Protein AF-A0A954SED6-F1 (afdb_monomer_lite)

pLDDT: mean 95.8, std 3.54, range [59.09, 98.81]

Sequence (209 aa):
EDLTDDEREWEEARMEVFAAMVDCVDQNIGRLVTYLKKKGVFENTLILLCSDNGACPFERTRGQEMSPWDPDSYWCYDVGWAHVGNTPFRWYKQNQHEGGISSPLIAHWPAGMKAEPGSISRQPGHLIDLLATCMDVSSGTFPEEYQGRKFTPVQGISLLPILNGETRKGHDWLYFQFANNRAIRKGDWKVVSASGGRWELYNMAEDRT

Secondary structure (DSSP, 8-state):
-PPPHHHHHHHHHHHHHHHHHHHHHHHHHHHHHHHHHHTT-STT--EEEE-SSSPP-----B-TTS-TTSTT-B----HHHHHHHHTTSS--TT-SSHHHH---EEEE-TTT--SPTT----S---TTHHHHHHHHHHT----SEETTEEPPPP----SHHHHTT------S-EEEEETTEEEEEETTEEEEESTT---EEEETTT---

Radius of gyration: 20.56 Å; chains: 1; bounding box: 46×41×56 Å

Structure (mmCIF, N/CA/C/O backbone):
data_AF-A0A954SED6-F1
#
_entry.id   AF-A0A954SED6-F1
#
loop_
_atom_site.group_PDB
_atom_site.id
_atom_site.type_symbol
_atom_site.label_atom_id
_atom_site.label_alt_id
_atom_site.label_comp_id
_atom_site.label_asym_id
_atom_site.label_entity_id
_atom_site.label_seq_id
_atom_site.pdbx_PDB_ins_code
_atom_site.Cartn_x
_atom_site.Cartn_y
_atom_site.Cartn_z
_atom_site.occupancy
_atom_site.B_iso_or_equiv
_atom_site.auth_seq_id
_atom_site.auth_comp_id
_atom_site.auth_asym_id
_atom_site.auth_atom_id
_atom_site.pdbx_PDB_model_num
ATOM 1 N N . GLU A 1 1 ? 3.187 -7.281 -30.755 1.00 59.09 1 GLU A N 1
ATOM 2 C CA . GLU A 1 1 ? 4.428 -7.894 -31.259 1.00 59.09 1 GLU A CA 1
ATOM 3 C C . GLU A 1 1 ? 4.946 -8.805 -30.169 1.00 59.09 1 GLU A C 1
ATOM 5 O O . GLU A 1 1 ? 4.707 -8.500 -29.004 1.00 59.09 1 GLU A O 1
ATOM 10 N N . ASP A 1 2 ? 5.549 -9.923 -30.551 1.00 86.69 2 ASP A N 1
ATOM 11 C CA . ASP A 1 2 ? 6.130 -10.877 -29.608 1.00 86.69 2 ASP A CA 1
ATOM 12 C C . ASP A 1 2 ? 7.578 -10.474 -29.304 1.00 86.69 2 ASP A C 1
ATOM 14 O O . ASP A 1 2 ? 8.270 -9.967 -30.188 1.00 86.69 2 ASP A O 1
ATOM 18 N N . LEU A 1 3 ? 8.018 -10.690 -28.062 1.00 91.69 3 LEU A N 1
ATOM 19 C CA . LEU A 1 3 ? 9.399 -10.446 -27.640 1.00 91.69 3 LEU A CA 1
ATOM 20 C C . LEU A 1 3 ? 10.362 -11.410 -28.346 1.00 91.69 3 LEU A C 1
ATOM 22 O O . LEU A 1 3 ? 10.049 -12.593 -28.533 1.00 91.69 3 LEU A O 1
ATOM 26 N N . THR A 1 4 ? 11.546 -10.908 -28.687 1.00 96.56 4 THR A N 1
ATOM 27 C CA . THR A 1 4 ? 12.686 -11.727 -29.118 1.00 96.56 4 THR A CA 1
ATOM 28 C C . THR A 1 4 ? 13.186 -12.619 -27.981 1.00 96.56 4 THR A C 1
ATOM 30 O O . THR A 1 4 ? 12.862 -12.404 -26.815 1.00 96.56 4 THR A O 1
ATOM 33 N N . ASP A 1 5 ? 13.981 -13.637 -28.309 1.00 96.06 5 ASP A N 1
ATOM 34 C CA . ASP A 1 5 ? 14.520 -14.568 -27.313 1.00 96.06 5 ASP A CA 1
ATOM 35 C C . ASP A 1 5 ? 15.367 -13.841 -26.249 1.00 96.06 5 ASP A C 1
ATOM 37 O O . ASP A 1 5 ? 15.152 -14.064 -25.059 1.00 96.06 5 ASP A O 1
ATOM 41 N N . ASP A 1 6 ? 16.228 -12.907 -26.670 1.00 93.50 6 ASP A N 1
ATOM 42 C CA . ASP A 1 6 ? 17.066 -12.095 -25.775 1.00 93.50 6 ASP A CA 1
ATOM 43 C C . ASP A 1 6 ? 16.221 -11.181 -24.867 1.00 93.50 6 ASP A C 1
ATOM 45 O O . ASP A 1 6 ? 16.503 -11.035 -23.678 1.00 93.50 6 ASP A O 1
ATOM 49 N N . GLU A 1 7 ? 15.149 -10.580 -25.399 1.00 92.88 7 GLU A N 1
ATOM 50 C CA . GLU A 1 7 ? 14.220 -9.766 -24.601 1.00 92.88 7 GLU A CA 1
ATOM 51 C C . GLU A 1 7 ? 13.451 -10.612 -23.579 1.00 92.88 7 GLU A C 1
ATOM 53 O O . GLU A 1 7 ? 13.180 -10.142 -22.475 1.00 92.88 7 GLU A O 1
ATOM 58 N N . ARG A 1 8 ? 13.105 -11.862 -23.913 1.00 94.38 8 ARG A N 1
ATOM 59 C CA . ARG A 1 8 ? 12.468 -12.773 -22.952 1.00 94.38 8 ARG A CA 1
ATOM 60 C C . ARG A 1 8 ? 13.418 -13.135 -21.820 1.00 94.38 8 ARG A C 1
ATOM 62 O O . ARG A 1 8 ? 13.022 -13.001 -20.669 1.00 94.38 8 ARG A O 1
ATOM 69 N N . GLU A 1 9 ? 14.653 -13.525 -22.130 1.00 93.69 9 GLU A N 1
ATOM 70 C CA . GLU A 1 9 ? 15.663 -13.843 -21.111 1.00 93.69 9 GLU A CA 1
ATOM 71 C C . GLU A 1 9 ? 15.926 -12.638 -20.191 1.00 93.69 9 GLU A C 1
ATOM 73 O O . GLU A 1 9 ? 16.004 -12.774 -18.969 1.00 93.69 9 GLU A O 1
ATOM 78 N N . TRP A 1 10 ? 15.972 -11.435 -20.768 1.00 92.44 10 TRP A N 1
ATOM 79 C CA . TRP A 1 10 ? 16.104 -10.183 -20.029 1.00 92.44 10 TRP A CA 1
ATOM 80 C C . TRP A 1 10 ? 14.949 -9.943 -19.041 1.00 92.44 10 TRP A C 1
ATOM 82 O O . TRP A 1 10 ? 15.183 -9.672 -17.857 1.00 92.44 10 TRP A O 1
ATOM 92 N N . GLU A 1 11 ? 13.699 -10.038 -19.504 1.00 93.88 11 GLU A N 1
ATOM 93 C CA . GLU A 1 11 ? 12.524 -9.814 -18.654 1.00 93.88 11 GLU A CA 1
ATOM 94 C C . GLU A 1 11 ? 12.318 -10.932 -17.620 1.00 93.88 11 GLU A C 1
ATOM 96 O O . GLU A 1 11 ? 11.865 -10.656 -16.505 1.00 93.88 11 GLU A O 1
ATOM 101 N N . GLU A 1 12 ? 12.690 -12.173 -17.947 1.00 95.00 12 GLU A N 1
ATOM 102 C CA . GLU A 1 12 ? 12.707 -13.304 -17.014 1.00 95.00 12 GLU A CA 1
ATOM 103 C C . GLU A 1 12 ? 13.688 -13.041 -15.868 1.00 95.00 12 GLU A C 1
ATOM 105 O O . GLU A 1 12 ? 13.270 -12.991 -14.709 1.00 95.00 12 GLU A O 1
ATOM 110 N N . ALA A 1 13 ? 14.959 -12.757 -16.173 1.00 94.38 13 ALA A N 1
ATOM 111 C CA . ALA A 1 13 ? 15.982 -12.498 -15.159 1.00 94.38 13 ALA A CA 1
ATOM 112 C C . ALA A 1 13 ? 15.621 -11.301 -14.259 1.00 94.38 13 ALA A C 1
ATOM 114 O O . ALA A 1 13 ? 15.833 -11.327 -13.041 1.00 94.38 13 ALA A O 1
ATOM 115 N N . ARG A 1 14 ? 15.023 -10.253 -14.840 1.00 93.81 14 ARG A N 1
ATOM 116 C CA . ARG A 1 14 ? 14.503 -9.106 -14.087 1.00 93.81 14 ARG A CA 1
ATOM 117 C C . ARG A 1 14 ? 13.438 -9.529 -13.077 1.00 93.81 14 ARG A C 1
ATOM 119 O O . ARG A 1 14 ? 13.509 -9.129 -11.910 1.00 93.81 14 ARG A O 1
ATOM 126 N N . MET A 1 15 ? 12.436 -10.289 -13.514 1.00 95.88 15 MET A N 1
ATOM 127 C CA . MET A 1 15 ? 11.319 -10.675 -12.655 1.00 95.88 15 MET A CA 1
ATOM 128 C C . MET A 1 15 ? 11.725 -11.727 -11.616 1.00 95.88 15 MET A C 1
ATOM 130 O O . MET A 1 15 ? 11.229 -11.688 -10.490 1.00 95.88 15 MET A O 1
ATOM 134 N N . GLU A 1 16 ? 12.667 -12.613 -11.942 1.00 96.44 16 GLU A N 1
ATOM 135 C CA . GLU A 1 16 ? 13.257 -13.567 -10.998 1.00 96.44 16 GLU A CA 1
ATOM 136 C C . GLU A 1 16 ? 13.930 -12.858 -9.822 1.00 96.44 16 GLU A C 1
ATOM 138 O O . GLU A 1 16 ? 13.651 -13.175 -8.663 1.00 96.44 16 GLU A O 1
ATOM 143 N N . VAL A 1 17 ? 14.764 -11.849 -10.094 1.00 95.81 17 VAL A N 1
ATOM 144 C CA . VAL A 1 17 ? 15.415 -11.076 -9.027 1.00 95.81 17 VAL A CA 1
ATOM 145 C C . VAL A 1 17 ? 14.392 -10.273 -8.228 1.00 95.81 17 VAL A C 1
ATOM 147 O O . VAL A 1 17 ? 14.463 -10.261 -6.999 1.00 95.81 17 VAL A O 1
ATOM 150 N N . PHE A 1 18 ? 13.394 -9.663 -8.875 1.00 96.06 18 PHE A N 1
ATOM 151 C CA . PHE A 1 18 ? 12.309 -8.989 -8.155 1.00 96.06 18 PHE A CA 1
ATOM 152 C C . PHE A 1 18 ? 11.556 -9.955 -7.222 1.00 96.06 18 PHE A C 1
ATOM 154 O O . PHE A 1 18 ? 11.327 -9.635 -6.053 1.00 96.06 18 PHE A O 1
ATOM 161 N N . ALA A 1 19 ? 11.219 -11.156 -7.696 1.00 97.06 19 ALA A N 1
ATOM 162 C CA . ALA A 1 19 ? 10.583 -12.187 -6.881 1.00 97.06 19 ALA A CA 1
ATOM 163 C C . ALA A 1 19 ? 11.481 -12.618 -5.709 1.00 97.06 19 ALA A C 1
ATOM 165 O O . ALA A 1 19 ? 10.996 -12.729 -4.584 1.00 97.06 19 ALA A O 1
ATOM 166 N N . ALA A 1 20 ? 12.791 -12.767 -5.932 1.00 97.69 20 ALA A N 1
ATOM 167 C CA . ALA A 1 20 ? 13.756 -13.061 -4.875 1.00 97.69 20 ALA A CA 1
ATOM 168 C C . ALA A 1 20 ? 13.842 -11.937 -3.824 1.00 97.69 20 ALA A C 1
ATOM 170 O O . ALA A 1 20 ? 13.974 -12.217 -2.631 1.00 97.69 20 ALA A O 1
ATOM 171 N N . MET A 1 21 ? 13.716 -10.664 -4.222 1.00 97.12 21 MET A N 1
ATOM 172 C CA . MET A 1 21 ? 13.641 -9.539 -3.280 1.00 97.12 21 MET A CA 1
ATOM 173 C C . MET A 1 21 ? 12.384 -9.616 -2.405 1.00 97.12 21 MET A C 1
ATOM 175 O O . MET A 1 21 ? 12.467 -9.394 -1.195 1.00 97.12 21 MET A O 1
ATOM 179 N N . VAL A 1 22 ? 11.229 -9.946 -2.992 1.00 97.00 22 VAL A N 1
ATOM 180 C CA . VAL A 1 22 ? 9.970 -10.129 -2.250 1.00 97.00 22 VAL A CA 1
ATOM 181 C C . VAL A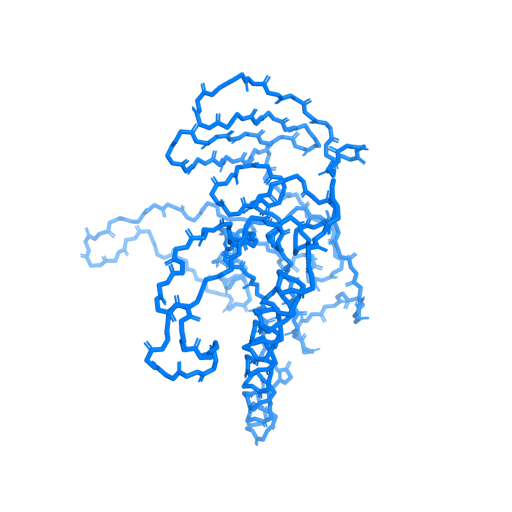 1 22 ? 10.068 -11.321 -1.295 1.00 97.00 22 VAL A C 1
ATOM 183 O O . VAL A 1 22 ? 9.694 -11.194 -0.130 1.00 97.00 22 VAL A O 1
ATOM 186 N N . ASP A 1 23 ? 10.637 -12.439 -1.745 1.00 98.56 23 ASP A N 1
ATOM 187 C CA . ASP A 1 23 ? 10.891 -13.618 -0.910 1.00 98.56 23 ASP A CA 1
ATOM 188 C C . ASP A 1 23 ? 11.824 -13.285 0.268 1.00 98.56 23 ASP A C 1
ATOM 190 O O . ASP A 1 23 ? 11.534 -13.616 1.417 1.00 98.56 23 ASP A O 1
ATOM 194 N N . CYS A 1 24 ? 12.883 -12.503 0.036 1.00 98.38 24 CYS A N 1
ATOM 195 C CA . CYS A 1 24 ? 13.748 -12.013 1.110 1.00 98.38 24 CYS A CA 1
ATOM 196 C C . CYS A 1 24 ? 12.976 -11.178 2.145 1.00 98.38 24 CYS A C 1
ATOM 198 O O . CYS A 1 24 ? 13.232 -11.300 3.348 1.00 98.38 24 CYS A O 1
ATOM 200 N N . VAL A 1 25 ? 12.042 -10.322 1.719 1.00 98.06 25 VAL A N 1
ATOM 201 C CA . VAL A 1 25 ? 11.183 -9.560 2.642 1.00 98.06 25 VAL A CA 1
ATOM 202 C C . VAL A 1 25 ? 10.308 -10.508 3.466 1.00 98.06 25 VAL A C 1
ATOM 204 O O . VAL A 1 25 ? 10.290 -10.386 4.695 1.00 98.06 25 VAL A O 1
ATOM 207 N N . ASP A 1 26 ? 9.648 -11.475 2.828 1.00 98.44 26 ASP A N 1
ATOM 208 C CA . ASP A 1 26 ? 8.782 -12.453 3.499 1.00 98.44 26 ASP A CA 1
ATOM 209 C C . ASP A 1 26 ? 9.545 -13.285 4.542 1.00 98.44 26 ASP A C 1
ATOM 211 O O . ASP A 1 26 ? 9.161 -13.332 5.715 1.00 98.44 26 ASP A O 1
ATOM 215 N N . GLN A 1 27 ? 10.711 -13.826 4.177 1.00 98.81 27 GLN A N 1
ATOM 216 C CA . GLN A 1 27 ? 11.564 -14.568 5.106 1.00 98.81 27 GLN A CA 1
ATOM 217 C C . GLN A 1 27 ? 11.945 -13.727 6.336 1.00 98.81 27 GLN A C 1
ATOM 219 O O . GLN A 1 27 ? 11.971 -14.224 7.469 1.00 98.81 27 GLN A O 1
ATOM 224 N N . ASN A 1 28 ? 12.221 -12.432 6.151 1.00 98.62 28 ASN A N 1
ATOM 225 C CA . ASN A 1 28 ? 12.545 -11.532 7.258 1.00 98.62 28 ASN A CA 1
ATOM 226 C C . ASN A 1 28 ? 11.331 -11.216 8.145 1.00 98.62 28 ASN A C 1
ATOM 228 O O . ASN A 1 28 ? 11.480 -11.143 9.370 1.00 98.62 28 ASN A O 1
ATOM 232 N N . ILE A 1 29 ? 10.129 -11.121 7.575 1.00 98.38 29 ILE A N 1
ATOM 233 C CA . ILE A 1 29 ? 8.879 -11.066 8.347 1.00 98.38 29 ILE A CA 1
ATOM 234 C C . ILE A 1 29 ? 8.706 -12.362 9.156 1.00 98.38 29 ILE A C 1
ATOM 236 O O . ILE A 1 29 ? 8.425 -12.304 10.356 1.00 98.38 29 ILE A O 1
ATOM 240 N N . GLY A 1 30 ? 8.974 -13.528 8.561 1.00 98.62 30 GLY A N 1
ATOM 241 C CA . GLY A 1 30 ? 8.954 -14.824 9.247 1.00 98.62 30 GLY A CA 1
ATOM 242 C C . GLY A 1 30 ? 9.915 -14.893 10.443 1.00 98.62 30 GLY A C 1
ATOM 243 O O . GLY A 1 30 ? 9.559 -15.402 11.516 1.00 98.62 30 GLY A O 1
ATOM 244 N N . ARG A 1 31 ? 11.114 -14.307 10.318 1.00 98.81 31 ARG A N 1
ATOM 245 C CA . ARG A 1 31 ? 12.078 -14.168 11.428 1.00 98.81 31 ARG A CA 1
ATOM 246 C C . ARG A 1 31 ? 11.530 -13.286 12.553 1.00 98.81 31 ARG A C 1
ATOM 248 O O . ARG A 1 31 ? 11.648 -13.666 13.722 1.00 98.81 31 ARG A O 1
ATOM 255 N N . LEU A 1 32 ? 10.907 -12.150 12.225 1.00 98.56 32 LEU A N 1
ATOM 256 C CA . LEU A 1 32 ? 10.269 -11.264 13.208 1.00 98.56 32 LEU A CA 1
ATOM 257 C C . LEU A 1 32 ? 9.131 -11.982 13.947 1.00 98.56 32 LEU A C 1
ATOM 259 O O . LEU A 1 32 ? 9.098 -11.979 15.177 1.00 98.56 32 LEU A O 1
ATOM 263 N N . VAL A 1 33 ? 8.245 -12.663 13.219 1.00 98.69 33 VAL A N 1
ATOM 264 C CA . VAL A 1 33 ? 7.145 -13.454 13.795 1.00 98.69 33 VAL A CA 1
ATOM 265 C C . VAL A 1 33 ? 7.675 -14.539 14.734 1.00 98.69 33 VAL A C 1
ATOM 267 O O . VAL A 1 33 ? 7.194 -14.679 15.860 1.00 98.69 33 VAL A O 1
ATOM 270 N N . THR A 1 34 ? 8.707 -15.274 14.313 1.00 98.81 34 THR A N 1
ATOM 271 C CA . THR A 1 34 ? 9.360 -16.301 15.141 1.00 98.81 34 THR A CA 1
ATOM 272 C C . THR A 1 34 ? 9.906 -15.706 16.438 1.00 98.81 34 THR A C 1
ATOM 274 O O . THR A 1 34 ? 9.727 -16.276 17.518 1.00 98.81 34 THR A O 1
ATOM 277 N N . TYR A 1 35 ? 10.535 -14.533 16.358 1.00 98.75 35 TYR A N 1
ATOM 278 C CA . TYR A 1 35 ? 11.036 -13.826 17.529 1.00 98.75 35 TYR A CA 1
ATOM 279 C C . TYR A 1 35 ? 9.909 -13.395 18.482 1.00 98.75 35 TYR A C 1
ATOM 281 O O . TYR A 1 35 ? 10.008 -13.647 19.685 1.00 98.75 35 TYR A O 1
ATOM 289 N N . LEU A 1 36 ? 8.817 -12.817 17.968 1.00 98.75 36 LEU A N 1
ATOM 290 C CA . LEU A 1 36 ? 7.653 -12.420 18.773 1.00 98.75 36 LEU A CA 1
ATOM 291 C C . LEU A 1 36 ? 7.023 -13.622 19.497 1.00 98.75 36 LEU A C 1
ATOM 293 O O . LEU A 1 36 ? 6.681 -13.517 20.678 1.00 98.75 36 LEU A O 1
ATOM 297 N N . LYS A 1 37 ? 6.931 -14.781 18.825 1.00 98.75 3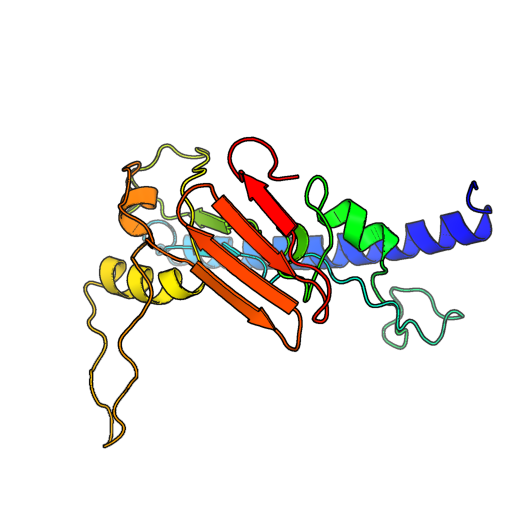7 LYS A N 1
ATOM 298 C CA . LYS A 1 37 ? 6.448 -16.040 19.422 1.00 98.75 37 LYS A CA 1
ATOM 299 C C . LYS A 1 37 ? 7.374 -16.517 20.535 1.00 98.75 37 LYS A C 1
ATOM 301 O O . LYS A 1 37 ? 6.912 -16.793 21.637 1.00 98.75 37 LYS A O 1
ATOM 306 N N . LYS A 1 38 ? 8.690 -16.524 20.295 1.00 98.75 38 LYS A N 1
ATOM 307 C CA . LYS A 1 38 ? 9.699 -16.880 21.309 1.00 98.75 38 LYS A CA 1
ATOM 308 C C . LYS A 1 38 ? 9.644 -15.966 22.537 1.00 98.75 38 LYS A C 1
ATOM 310 O O . LYS A 1 38 ? 9.946 -16.409 23.641 1.00 98.75 38 LYS A O 1
ATOM 315 N N . LYS A 1 39 ? 9.286 -14.694 22.356 1.00 98.69 39 LYS A N 1
ATOM 316 C CA . LYS A 1 39 ? 9.108 -13.726 23.447 1.00 98.69 39 LYS A CA 1
ATOM 317 C C . LYS A 1 39 ? 7.750 -13.815 24.144 1.00 98.69 39 LYS A C 1
ATOM 319 O O . LYS A 1 39 ? 7.562 -13.115 25.131 1.00 98.69 39 LYS A O 1
ATOM 324 N N . GLY A 1 40 ? 6.831 -14.654 23.664 1.00 98.56 40 GLY A N 1
ATOM 325 C CA . GLY A 1 40 ? 5.495 -14.802 24.241 1.00 98.56 40 GLY A CA 1
ATOM 326 C C . GLY A 1 40 ? 4.589 -13.583 24.037 1.00 98.56 40 GLY A C 1
ATOM 327 O O . GLY A 1 40 ? 3.601 -13.449 24.746 1.00 98.56 40 GLY A O 1
ATOM 328 N N . VAL A 1 41 ? 4.917 -12.690 23.093 1.00 98.62 41 VAL A N 1
ATOM 329 C CA . VAL A 1 41 ? 4.149 -11.452 22.834 1.00 98.62 41 VAL A CA 1
ATOM 330 C C . VAL A 1 41 ? 3.368 -11.489 21.520 1.00 98.62 41 VAL A C 1
ATOM 332 O O . VAL A 1 41 ? 2.587 -10.581 21.251 1.00 98.62 41 VAL A O 1
ATOM 335 N N . PHE A 1 42 ? 3.552 -12.532 20.704 1.00 98.62 42 PHE A N 1
ATOM 336 C CA . PHE A 1 42 ? 2.936 -12.649 19.377 1.00 98.62 42 PHE A CA 1
ATOM 337 C C . PHE A 1 42 ? 1.408 -12.546 19.398 1.00 98.62 42 PHE A C 1
ATOM 339 O O . PHE A 1 42 ? 0.849 -11.776 18.624 1.00 98.62 42 PHE A O 1
ATOM 346 N N . GLU A 1 43 ? 0.745 -13.262 20.311 1.00 98.25 43 GLU A N 1
ATOM 347 C CA . GLU A 1 43 ? -0.723 -13.282 20.393 1.00 98.25 43 GLU A CA 1
ATOM 348 C C . GLU A 1 43 ? -1.308 -11.877 20.609 1.00 98.25 43 GLU A C 1
ATOM 350 O O . GLU A 1 43 ? -2.321 -11.523 20.012 1.00 98.25 43 GLU A O 1
ATOM 355 N N . ASN A 1 44 ? -0.630 -11.039 21.402 1.00 97.88 44 ASN A N 1
ATOM 356 C CA . ASN A 1 44 ? -1.050 -9.669 21.696 1.00 97.88 44 ASN A CA 1
ATOM 357 C C . ASN A 1 44 ? -0.266 -8.606 20.902 1.00 97.88 44 ASN A C 1
ATOM 359 O O . ASN A 1 44 ? -0.075 -7.487 21.374 1.00 97.88 44 ASN A O 1
ATOM 363 N N . THR A 1 45 ? 0.218 -8.950 19.709 1.00 98.25 45 THR A N 1
ATOM 364 C CA . THR A 1 45 ? 0.841 -7.993 18.787 1.00 98.25 45 THR A CA 1
ATOM 365 C C . THR A 1 45 ? -0.060 -7.797 17.574 1.00 98.25 45 THR A C 1
ATOM 367 O O . THR A 1 45 ? -0.335 -8.754 16.852 1.00 98.25 45 THR A O 1
ATOM 370 N N . LEU A 1 46 ? -0.480 -6.554 17.322 1.00 98.19 46 LEU A N 1
ATOM 371 C CA . LEU A 1 46 ? -1.110 -6.184 16.057 1.00 98.19 46 LEU A CA 1
ATOM 372 C C . LEU A 1 46 ? -0.033 -5.999 14.983 1.00 98.19 46 LEU A C 1
ATOM 374 O O . LEU A 1 46 ? 0.813 -5.111 15.085 1.00 98.19 46 LEU A O 1
ATOM 378 N N . ILE A 1 47 ? -0.084 -6.831 13.947 1.00 98.25 47 ILE A N 1
ATOM 379 C CA . ILE A 1 47 ? 0.774 -6.748 12.765 1.00 98.25 47 ILE A CA 1
ATOM 380 C C . ILE A 1 47 ? -0.065 -6.202 11.610 1.00 98.25 47 ILE A C 1
ATOM 382 O O . ILE A 1 47 ? -1.110 -6.764 11.288 1.00 98.25 47 ILE A O 1
ATOM 386 N N . LEU A 1 48 ? 0.410 -5.122 10.987 1.00 97.88 48 LEU A N 1
ATOM 387 C CA . LEU A 1 48 ? -0.158 -4.531 9.777 1.00 97.88 48 LEU A CA 1
ATOM 388 C C . LEU A 1 48 ? 0.924 -4.533 8.692 1.00 97.88 48 LEU A C 1
ATOM 390 O O . LEU A 1 48 ? 1.958 -3.887 8.859 1.00 97.88 48 LEU A O 1
ATOM 394 N N . LEU A 1 49 ? 0.698 -5.256 7.597 1.00 97.56 49 LEU A N 1
ATOM 395 C CA . LEU A 1 49 ? 1.598 -5.313 6.444 1.00 97.56 49 LEU A CA 1
ATOM 396 C C . LEU A 1 49 ? 0.915 -4.660 5.246 1.00 97.56 49 LEU A C 1
ATOM 398 O O . LEU A 1 49 ? -0.182 -5.069 4.878 1.00 97.56 49 LEU A O 1
ATOM 402 N N . CYS A 1 50 ? 1.550 -3.656 4.644 1.00 96.50 50 CYS A N 1
ATOM 403 C CA . CYS A 1 50 ? 1.002 -2.904 3.519 1.00 96.50 50 CYS A CA 1
ATOM 404 C C . CYS A 1 50 ? 2.129 -2.410 2.605 1.00 96.50 50 CYS A C 1
ATOM 406 O O . CYS A 1 50 ? 3.183 -2.013 3.101 1.00 96.50 50 CYS A O 1
ATOM 408 N N . SER A 1 51 ? 1.890 -2.387 1.291 1.00 95.81 51 SER A N 1
ATOM 409 C CA . SER A 1 51 ? 2.748 -1.650 0.347 1.00 95.81 51 SER A CA 1
ATOM 410 C C . SER A 1 51 ? 2.481 -0.143 0.444 1.00 95.81 51 SER A C 1
ATOM 412 O O . SER A 1 51 ? 1.347 0.270 0.699 1.00 95.81 51 SER A O 1
ATOM 414 N N . ASP A 1 52 ? 3.489 0.695 0.212 1.00 95.62 52 ASP A N 1
ATOM 415 C CA . ASP A 1 52 ? 3.368 2.158 0.293 1.00 95.62 52 ASP A CA 1
ATOM 416 C C . ASP A 1 52 ? 2.577 2.767 -0.881 1.00 95.62 52 ASP A C 1
ATOM 418 O O . ASP A 1 52 ? 1.912 3.792 -0.728 1.00 95.62 52 ASP A O 1
ATOM 422 N N . ASN A 1 53 ? 2.626 2.117 -2.044 1.00 97.00 53 ASN A N 1
ATOM 423 C CA . ASN A 1 53 ? 1.921 2.466 -3.275 1.00 97.00 53 ASN A CA 1
ATOM 424 C C . ASN A 1 53 ? 1.833 1.244 -4.212 1.00 97.00 53 ASN A C 1
ATOM 426 O O . ASN A 1 53 ? 2.359 0.171 -3.908 1.00 97.00 53 ASN A O 1
ATOM 430 N N . GLY A 1 54 ? 1.215 1.429 -5.381 1.00 97.06 54 GLY A N 1
ATOM 431 C CA . GLY A 1 54 ? 1.230 0.441 -6.464 1.00 97.06 54 GLY A CA 1
ATOM 432 C C . GLY A 1 54 ? 2.616 0.154 -7.048 1.00 97.06 54 GLY A C 1
ATOM 433 O O . GLY A 1 54 ? 3.589 0.839 -6.721 1.00 97.06 54 GLY A O 1
ATOM 434 N N . ALA A 1 55 ? 2.711 -0.836 -7.939 1.00 97.00 55 ALA A N 1
ATOM 435 C CA . ALA A 1 55 ? 3.990 -1.275 -8.513 1.00 97.00 55 ALA A CA 1
ATOM 436 C C . ALA A 1 55 ? 4.725 -0.152 -9.283 1.00 97.00 55 ALA A C 1
ATOM 438 O O . ALA A 1 55 ? 4.103 0.794 -9.764 1.00 97.00 55 ALA A O 1
ATOM 439 N N . CYS A 1 56 ? 6.056 -0.209 -9.366 1.00 96.19 56 CYS A N 1
ATOM 440 C CA . CYS A 1 56 ? 6.885 0.895 -9.866 1.00 96.19 56 CYS A CA 1
ATOM 441 C C . CYS A 1 56 ? 7.142 0.810 -11.386 1.00 96.19 56 CYS A C 1
ATOM 443 O O . CYS A 1 56 ? 7.776 -0.138 -11.810 1.00 96.19 56 CYS A O 1
ATOM 445 N N . PRO A 1 57 ? 6.777 1.809 -12.208 1.00 95.75 57 PRO A N 1
ATOM 446 C CA . PRO A 1 57 ? 6.908 1.730 -13.672 1.00 95.75 57 PRO A CA 1
ATOM 447 C C . PRO A 1 57 ? 8.253 2.238 -14.222 1.00 95.75 57 PRO A C 1
ATOM 449 O O . PRO A 1 57 ? 8.392 2.448 -15.426 1.00 95.75 57 PRO A O 1
ATOM 452 N N . PHE A 1 58 ? 9.188 2.629 -13.352 1.00 94.12 58 PHE A N 1
ATOM 453 C CA . PHE A 1 58 ? 10.324 3.456 -13.756 1.00 94.12 58 PHE A CA 1
ATOM 454 C C . PHE A 1 58 ? 11.501 2.628 -14.248 1.00 94.12 58 PHE A C 1
ATOM 456 O O . PHE A 1 58 ? 12.401 2.310 -13.476 1.00 94.12 58 PHE A O 1
ATOM 463 N N . GLU A 1 59 ? 11.547 2.436 -15.561 1.00 91.56 59 GLU A N 1
ATOM 464 C CA . GLU A 1 59 ? 12.716 1.901 -16.243 1.00 91.56 59 GLU A CA 1
ATOM 465 C C . GLU A 1 59 ? 13.874 2.913 -16.205 1.00 91.56 59 GLU A C 1
ATOM 467 O O . GLU A 1 59 ? 13.880 3.929 -16.906 1.00 91.56 59 GLU A O 1
ATOM 472 N N . ARG A 1 60 ? 14.840 2.674 -15.316 1.00 93.38 60 ARG A N 1
ATOM 473 C CA . ARG A 1 60 ? 16.062 3.479 -15.166 1.00 93.38 60 ARG A CA 1
ATOM 474 C C . ARG A 1 60 ? 17.311 2.603 -15.140 1.00 93.38 60 ARG A C 1
ATOM 476 O O . ARG A 1 60 ? 18.325 3.037 -14.588 1.00 93.38 60 ARG A O 1
ATOM 483 N N . THR A 1 61 ? 17.223 1.402 -15.710 1.00 92.94 61 THR A N 1
ATOM 484 C CA . THR A 1 61 ? 18.299 0.414 -15.710 1.00 92.94 61 THR A CA 1
ATOM 485 C C . THR A 1 61 ? 19.570 0.989 -16.334 1.00 92.94 61 THR A C 1
ATOM 487 O O . THR A 1 61 ? 19.525 1.697 -17.343 1.00 92.94 61 THR A O 1
ATOM 490 N N . ARG A 1 62 ? 20.718 0.702 -15.718 1.00 91.50 62 ARG A N 1
ATOM 491 C CA . ARG A 1 62 ? 22.067 1.034 -16.199 1.00 91.50 62 ARG A CA 1
ATOM 492 C C . ARG A 1 62 ? 22.980 -0.168 -15.979 1.00 91.50 62 ARG A C 1
ATOM 494 O O . ARG A 1 62 ? 22.752 -0.932 -15.047 1.00 91.50 62 ARG A O 1
ATOM 501 N N . GLY A 1 63 ? 24.023 -0.289 -16.798 1.00 82.44 63 GLY A N 1
ATOM 502 C CA . GLY A 1 63 ? 24.968 -1.404 -16.694 1.00 82.44 63 GLY A CA 1
ATOM 503 C C . GLY A 1 63 ? 24.323 -2.740 -17.074 1.00 82.44 63 GLY A C 1
ATOM 504 O O . GLY A 1 63 ? 24.344 -3.681 -16.287 1.00 82.44 63 GLY A O 1
ATOM 505 N N . GLN A 1 64 ? 23.682 -2.799 -18.249 1.00 83.69 64 GLN A N 1
ATOM 506 C CA . GLN A 1 64 ? 22.948 -3.983 -18.732 1.00 83.69 64 GLN A CA 1
ATOM 507 C C . GLN A 1 64 ? 23.863 -5.192 -18.988 1.00 83.69 64 GLN A C 1
ATOM 509 O O . GLN A 1 64 ? 23.395 -6.317 -19.104 1.00 83.69 64 GLN A O 1
ATOM 514 N N . GLU A 1 65 ? 25.171 -4.961 -19.063 1.00 89.50 65 GLU A N 1
ATOM 515 C CA . GLU A 1 65 ? 26.204 -5.986 -19.159 1.00 89.50 65 GLU A CA 1
ATOM 516 C C . GLU A 1 65 ? 26.403 -6.790 -17.864 1.00 89.50 65 GLU A C 1
ATOM 518 O O . GLU A 1 65 ? 27.010 -7.860 -17.902 1.00 89.50 65 GLU A O 1
ATOM 523 N N . MET A 1 66 ? 25.921 -6.285 -16.724 1.00 92.88 66 MET A N 1
ATOM 524 C CA . MET A 1 66 ? 25.968 -6.984 -15.440 1.00 92.88 66 MET A CA 1
ATOM 525 C C . MET A 1 66 ? 24.675 -7.758 -15.209 1.00 92.88 66 MET A C 1
ATOM 527 O O . MET A 1 66 ? 23.590 -7.285 -15.545 1.00 92.88 66 MET A O 1
ATOM 531 N N . SER A 1 67 ? 24.779 -8.919 -14.566 1.00 92.50 67 SER A N 1
ATOM 532 C CA . SER A 1 67 ? 23.605 -9.677 -14.135 1.00 92.50 67 SER A CA 1
ATOM 533 C C . SER A 1 67 ? 22.786 -8.901 -13.087 1.00 92.50 67 SER A C 1
ATOM 535 O O . SER A 1 67 ? 23.378 -8.207 -12.260 1.00 92.50 67 SER A O 1
ATOM 537 N N . PRO A 1 68 ? 21.450 -9.059 -13.033 1.00 92.94 68 PRO A N 1
ATOM 538 C CA . PRO A 1 68 ? 20.586 -8.279 -12.134 1.00 92.94 68 PRO A CA 1
ATOM 539 C C . PRO A 1 68 ? 20.799 -8.544 -10.634 1.00 92.94 68 PRO A C 1
ATOM 541 O O . PRO A 1 68 ? 20.342 -7.768 -9.800 1.00 92.94 68 PRO A O 1
ATOM 544 N N . TRP A 1 69 ? 21.462 -9.646 -10.270 1.00 92.06 69 TRP A N 1
ATOM 545 C CA . TRP A 1 69 ? 21.840 -9.967 -8.886 1.00 92.06 69 TRP A CA 1
ATOM 546 C C . TRP A 1 69 ? 23.245 -9.484 -8.511 1.00 92.06 69 TRP A C 1
ATOM 548 O O . TRP A 1 69 ? 23.657 -9.650 -7.361 1.00 92.06 69 TRP A O 1
ATOM 558 N N . ASP A 1 70 ? 24.005 -8.940 -9.463 1.00 94.00 70 ASP A N 1
ATOM 559 C CA . ASP A 1 70 ? 25.316 -8.376 -9.171 1.00 94.00 70 ASP A CA 1
ATOM 560 C C . ASP A 1 70 ? 25.137 -7.124 -8.289 1.00 94.00 70 ASP A C 1
ATOM 562 O O . ASP A 1 70 ? 24.306 -6.267 -8.618 1.00 94.00 70 ASP A O 1
ATOM 566 N N . PRO A 1 71 ? 25.866 -7.003 -7.163 1.00 92.50 71 PRO A N 1
ATOM 567 C CA . PRO A 1 71 ? 25.730 -5.868 -6.251 1.00 92.50 71 PRO A CA 1
ATOM 568 C C . PRO A 1 71 ? 26.080 -4.512 -6.883 1.00 92.50 71 PRO A C 1
ATOM 570 O O . PRO A 1 71 ? 25.631 -3.489 -6.363 1.00 92.50 71 PRO A O 1
ATOM 573 N N . ASP A 1 72 ? 26.852 -4.496 -7.973 1.00 93.06 72 ASP A N 1
ATOM 574 C CA . ASP A 1 72 ? 27.212 -3.284 -8.713 1.00 93.06 72 ASP A CA 1
ATOM 575 C C . ASP A 1 72 ? 26.247 -2.995 -9.883 1.00 93.06 72 ASP A C 1
ATOM 577 O O . ASP A 1 72 ? 26.326 -1.930 -10.506 1.00 93.06 72 ASP A O 1
ATOM 581 N N . SER A 1 73 ? 25.300 -3.900 -10.164 1.00 94.31 73 SER A N 1
ATOM 582 C CA . SER A 1 73 ? 24.271 -3.687 -11.183 1.00 94.31 73 SER A CA 1
ATOM 583 C C . SER A 1 73 ? 23.239 -2.642 -10.748 1.00 94.31 73 SER A C 1
ATOM 585 O O . SER A 1 73 ? 22.995 -2.395 -9.564 1.00 94.31 73 SER A O 1
ATOM 587 N N . TYR A 1 74 ? 22.583 -2.019 -11.728 1.00 94.75 74 TYR A N 1
ATOM 588 C CA . TYR A 1 74 ? 21.466 -1.118 -11.469 1.00 94.75 74 TYR A CA 1
ATOM 589 C C . TYR A 1 74 ? 20.298 -1.449 -12.386 1.00 94.75 74 TYR A C 1
ATOM 591 O O . TYR A 1 74 ? 20.030 -0.726 -13.340 1.00 94.75 74 TYR A O 1
ATOM 599 N N . TRP A 1 75 ? 19.608 -2.552 -12.104 1.00 93.75 75 TRP A N 1
ATOM 600 C CA . TRP A 1 75 ? 18.404 -2.960 -12.827 1.00 93.75 75 TRP A CA 1
ATOM 601 C C . TRP A 1 75 ? 17.146 -2.439 -12.134 1.00 93.75 75 TRP A C 1
ATOM 603 O O . TRP A 1 75 ? 17.055 -2.395 -10.908 1.00 93.75 75 TRP A O 1
ATOM 613 N N . CYS A 1 76 ? 16.175 -1.998 -12.927 1.00 93.56 76 CYS A N 1
ATOM 614 C CA . CYS A 1 76 ? 14.915 -1.441 -12.452 1.00 93.56 76 CYS A CA 1
ATOM 615 C C . CYS A 1 76 ? 13.724 -2.286 -12.912 1.00 93.56 76 CYS A C 1
ATOM 617 O O . CYS A 1 76 ? 13.768 -2.931 -13.956 1.00 93.56 76 CYS A O 1
ATOM 619 N N . TYR A 1 77 ? 12.646 -2.231 -12.128 1.00 91.50 77 TYR A N 1
ATOM 620 C CA . TYR A 1 77 ? 11.326 -2.699 -12.546 1.00 91.50 77 TYR A CA 1
ATOM 621 C C . TYR A 1 77 ? 10.784 -1.778 -13.646 1.00 91.50 77 TYR A C 1
ATOM 623 O O . TYR A 1 77 ? 11.032 -0.568 -13.612 1.00 91.50 77 TYR A O 1
ATOM 631 N N . ASP A 1 78 ? 10.043 -2.325 -14.600 1.00 93.44 78 ASP A N 1
ATOM 632 C CA . ASP A 1 78 ? 9.607 -1.592 -15.782 1.00 93.44 78 ASP A CA 1
ATOM 633 C C . ASP A 1 78 ? 8.092 -1.377 -15.818 1.00 93.44 78 ASP A C 1
ATOM 635 O O . ASP A 1 78 ? 7.337 -1.730 -14.908 1.00 93.44 78 ASP A O 1
ATOM 639 N N . VAL A 1 79 ? 7.636 -0.745 -16.896 1.00 95.81 79 VAL A N 1
ATOM 640 C CA . VAL A 1 79 ? 6.222 -0.445 -17.093 1.00 95.81 79 VAL A CA 1
ATOM 641 C C . VAL A 1 79 ? 5.392 -1.703 -17.369 1.00 95.81 79 VAL A C 1
ATOM 643 O O . VAL A 1 79 ? 4.248 -1.773 -16.913 1.00 95.81 79 VAL A O 1
ATOM 646 N N . GLY A 1 80 ? 5.947 -2.698 -18.071 1.00 95.25 80 GLY A N 1
ATOM 647 C CA . GLY A 1 80 ? 5.261 -3.949 -18.387 1.00 95.25 80 GLY A CA 1
ATOM 648 C C . GLY A 1 80 ? 4.950 -4.736 -17.120 1.00 95.25 80 GLY A C 1
ATOM 649 O O . GLY A 1 80 ? 3.783 -5.000 -16.813 1.00 95.25 80 GLY A O 1
ATOM 650 N N . TRP A 1 81 ? 5.971 -5.008 -16.311 1.00 96.50 81 TRP A N 1
ATOM 651 C CA . TRP A 1 81 ? 5.798 -5.694 -15.038 1.00 96.50 81 TRP A CA 1
ATOM 652 C C . TRP A 1 81 ? 5.049 -4.853 -14.002 1.00 96.50 81 TRP A C 1
ATOM 654 O O . TRP A 1 81 ? 4.339 -5.409 -13.158 1.00 96.50 81 TRP A O 1
ATOM 664 N N . ALA A 1 82 ? 5.108 -3.518 -14.068 1.00 97.00 82 ALA A N 1
ATOM 665 C CA . ALA A 1 82 ? 4.241 -2.671 -13.250 1.00 97.00 82 ALA A CA 1
ATOM 666 C C . ALA A 1 82 ? 2.756 -2.868 -13.581 1.00 97.00 82 ALA A C 1
ATOM 668 O O . ALA A 1 82 ? 1.932 -2.896 -12.668 1.00 97.00 82 ALA A O 1
ATOM 669 N N . HIS A 1 83 ? 2.391 -3.042 -14.851 1.00 96.62 83 HIS A N 1
ATOM 670 C CA . HIS A 1 83 ? 1.018 -3.387 -15.221 1.00 96.62 83 HIS A CA 1
ATOM 671 C C . HIS A 1 83 ? 0.617 -4.776 -14.719 1.00 96.62 83 HIS A C 1
ATOM 673 O O . HIS A 1 83 ? -0.460 -4.925 -14.138 1.00 96.62 83 HIS A O 1
ATOM 679 N N . VAL A 1 84 ? 1.490 -5.776 -14.869 1.00 96.00 84 VAL A N 1
ATOM 680 C CA . VAL A 1 84 ? 1.239 -7.133 -14.354 1.00 96.00 84 VAL A CA 1
ATOM 681 C C . VAL A 1 84 ? 1.031 -7.103 -12.838 1.00 96.00 84 VAL A C 1
ATOM 683 O O . VAL A 1 84 ? 0.015 -7.589 -12.347 1.00 96.00 84 VAL A O 1
ATOM 686 N N . GLY A 1 85 ? 1.929 -6.449 -12.099 1.00 95.06 85 GLY A N 1
ATOM 687 C CA . GLY A 1 85 ? 1.885 -6.373 -10.636 1.00 95.06 85 GLY A CA 1
ATOM 688 C C . GLY A 1 85 ? 0.677 -5.619 -10.070 1.00 95.06 85 GLY A C 1
ATOM 689 O O . GLY A 1 85 ? 0.329 -5.822 -8.911 1.00 95.06 85 GLY A O 1
ATOM 690 N N . ASN A 1 86 ? 0.022 -4.774 -10.871 1.00 97.00 86 ASN A N 1
ATOM 691 C CA . ASN A 1 86 ? -1.197 -4.070 -10.467 1.00 97.00 86 ASN A CA 1
ATOM 692 C C . ASN A 1 86 ? -2.475 -4.679 -11.056 1.00 97.00 86 ASN A C 1
ATOM 694 O O . ASN A 1 86 ? -3.558 -4.205 -10.723 1.00 97.00 86 ASN A O 1
ATOM 698 N N . THR A 1 87 ? -2.386 -5.712 -11.900 1.00 95.88 87 THR A N 1
ATOM 699 C CA . THR A 1 87 ? -3.557 -6.333 -12.536 1.00 95.88 87 THR A CA 1
ATOM 700 C C . THR A 1 87 ? -4.558 -6.803 -11.468 1.00 95.88 87 THR A C 1
ATOM 702 O O . THR A 1 87 ? -4.164 -7.459 -10.503 1.00 95.88 87 THR A O 1
ATOM 705 N N . PRO A 1 88 ? -5.861 -6.496 -11.612 1.00 95.94 88 PRO A N 1
ATOM 706 C CA . PRO A 1 88 ? -6.523 -5.931 -12.795 1.00 95.94 88 PRO A CA 1
ATOM 707 C C . PRO A 1 88 ? -6.612 -4.397 -12.829 1.00 95.94 88 PRO A C 1
ATOM 709 O O . PRO A 1 88 ? -7.292 -3.860 -13.692 1.00 95.94 88 PRO A O 1
ATOM 712 N N . PHE A 1 89 ? -5.984 -3.682 -11.899 1.00 97.38 89 PHE A N 1
ATOM 713 C CA . PHE A 1 89 ? -6.165 -2.243 -11.758 1.00 97.38 89 PHE A CA 1
ATOM 714 C C . PHE A 1 89 ? -5.383 -1.417 -12.778 1.00 97.38 89 PHE A C 1
ATOM 716 O O . PHE A 1 89 ? -4.210 -1.659 -13.072 1.00 97.38 89 PHE A O 1
ATOM 723 N N . ARG A 1 90 ? -6.022 -0.342 -13.242 1.00 96.50 90 ARG A N 1
ATOM 724 C CA . ARG A 1 90 ? -5.413 0.633 -14.140 1.00 96.50 90 ARG A CA 1
ATOM 725 C C . ARG A 1 90 ? -4.225 1.372 -13.512 1.00 96.50 90 ARG A C 1
ATOM 727 O O . ARG A 1 90 ? -4.354 2.050 -12.487 1.00 96.50 90 ARG A O 1
ATOM 734 N N . TRP A 1 91 ? -3.111 1.333 -14.245 1.00 96.00 91 TRP A N 1
ATOM 735 C CA . TRP A 1 91 ? -1.840 2.024 -13.987 1.00 96.00 91 TRP A CA 1
ATOM 736 C C . TRP A 1 91 ? -1.129 1.571 -12.705 1.00 96.00 91 TRP A C 1
ATOM 738 O O . TRP A 1 91 ? -1.233 0.415 -12.319 1.00 96.00 91 TRP A O 1
ATOM 748 N N . TYR A 1 92 ? -0.296 2.436 -12.133 1.00 96.94 92 TYR A N 1
ATOM 749 C CA . TYR A 1 92 ? 0.799 2.058 -11.243 1.00 96.94 92 TYR A CA 1
ATOM 750 C C . TYR A 1 92 ? 1.232 3.250 -10.366 1.00 96.94 92 TYR A C 1
ATOM 752 O O . TYR A 1 92 ? 0.547 4.279 -10.313 1.00 96.94 92 TYR A O 1
ATOM 760 N N . LYS A 1 93 ? 2.369 3.135 -9.661 1.00 97.38 93 LYS A N 1
ATOM 761 C CA . LYS A 1 93 ? 2.945 4.165 -8.772 1.00 97.38 93 LYS A CA 1
ATOM 762 C C . LYS A 1 93 ? 2.863 5.588 -9.354 1.00 97.38 93 LYS A C 1
ATOM 764 O O . LYS A 1 93 ? 3.148 5.811 -10.524 1.00 97.38 93 LYS A O 1
ATOM 769 N N . GLN A 1 94 ? 2.564 6.564 -8.487 1.00 96.19 94 GLN A N 1
ATOM 770 C CA . GLN A 1 94 ? 2.326 8.003 -8.754 1.00 96.19 94 GLN A CA 1
ATOM 771 C C . GLN A 1 94 ? 0.976 8.371 -9.385 1.00 96.19 94 GLN A C 1
ATOM 773 O O . GLN A 1 94 ? 0.539 9.522 -9.249 1.00 96.19 94 GLN A O 1
ATOM 778 N N . ASN A 1 95 ? 0.282 7.440 -10.036 1.00 97.00 95 ASN A N 1
ATOM 779 C CA . ASN A 1 95 ? -1.061 7.706 -10.529 1.00 97.00 95 ASN A CA 1
ATOM 780 C C . ASN A 1 95 ? -2.099 7.620 -9.403 1.00 97.00 95 ASN A C 1
ATOM 782 O O . ASN A 1 95 ? -1.927 6.885 -8.441 1.00 97.00 95 ASN A O 1
ATOM 786 N N . GLN A 1 96 ? -3.214 8.344 -9.554 1.00 97.75 96 GLN A N 1
ATOM 787 C CA . GLN A 1 96 ? -4.346 8.265 -8.613 1.00 97.75 96 GLN A CA 1
ATOM 788 C C . GLN A 1 96 ? -5.447 7.296 -9.082 1.00 97.75 96 GLN A C 1
ATOM 790 O O . GLN A 1 96 ? -6.560 7.298 -8.558 1.00 97.75 96 GLN A O 1
ATOM 795 N N . HIS A 1 97 ? -5.150 6.479 -10.096 1.00 97.75 97 HIS A N 1
ATOM 796 C CA . HIS A 1 97 ? -5.979 5.337 -10.494 1.00 97.75 97 HIS A CA 1
ATOM 797 C C . HIS A 1 97 ? -5.758 4.181 -9.514 1.00 97.75 97 HIS A C 1
ATOM 799 O O . HIS A 1 97 ? -4.811 4.229 -8.730 1.00 97.75 97 HIS A O 1
ATOM 805 N N . GLU A 1 98 ? -6.632 3.172 -9.516 1.00 97.62 98 GLU A N 1
ATOM 806 C CA . GLU A 1 98 ? -6.576 2.103 -8.507 1.00 97.62 98 GLU A CA 1
ATOM 807 C C . GLU A 1 98 ? -5.222 1.382 -8.490 1.00 97.62 98 GLU A C 1
ATOM 809 O O . GLU A 1 98 ? -4.727 1.095 -7.406 1.00 97.62 98 GLU A O 1
ATOM 814 N N . GLY A 1 99 ? -4.548 1.220 -9.632 1.00 97.69 99 GLY A N 1
ATOM 815 C CA . GLY A 1 99 ? -3.234 0.580 -9.677 1.00 97.69 99 GLY A CA 1
ATOM 816 C C . GLY A 1 99 ? -2.118 1.403 -9.034 1.00 97.69 99 GLY A C 1
ATOM 817 O O . GLY A 1 99 ? -1.065 0.867 -8.737 1.00 97.69 99 GLY A O 1
ATOM 818 N N . GLY A 1 100 ? -2.323 2.694 -8.761 1.00 97.44 100 GLY A N 1
ATOM 819 C CA . GLY A 1 100 ? -1.357 3.515 -8.024 1.00 97.44 100 GLY A CA 1
ATOM 820 C C . GLY A 1 100 ? -1.626 3.631 -6.524 1.00 97.44 100 GLY A C 1
ATOM 821 O O . GLY A 1 100 ? -0.683 3.881 -5.769 1.00 97.44 100 GLY A O 1
ATOM 822 N N . ILE A 1 101 ? -2.881 3.447 -6.094 1.00 97.06 101 ILE A N 1
ATOM 823 C CA . ILE A 1 101 ? -3.338 3.775 -4.729 1.00 97.06 101 ILE A CA 1
ATOM 824 C C . ILE A 1 101 ? -4.002 2.616 -3.974 1.00 97.06 101 ILE A C 1
ATOM 826 O O . ILE A 1 101 ? -4.279 2.752 -2.785 1.00 97.06 101 ILE A O 1
ATOM 830 N N . SER A 1 102 ? -4.290 1.493 -4.634 1.00 96.25 102 SER A N 1
ATOM 831 C CA . SER A 1 102 ? -4.874 0.309 -4.000 1.00 96.25 102 SER A CA 1
ATOM 832 C C . SER A 1 102 ? -3.784 -0.691 -3.623 1.00 96.25 102 SER A C 1
ATOM 834 O O . SER A 1 102 ? -3.556 -1.667 -4.335 1.00 96.25 102 SER A O 1
ATOM 836 N N . SER A 1 103 ? -3.155 -0.481 -2.471 1.00 94.19 103 SER A N 1
ATOM 837 C CA . SER A 1 103 ? -2.225 -1.452 -1.889 1.00 94.19 103 SER A CA 1
ATOM 838 C C . SER A 1 103 ? -2.964 -2.511 -1.059 1.00 94.19 103 SER A C 1
ATOM 840 O O . SER A 1 103 ? -3.914 -2.168 -0.346 1.00 94.19 103 SER A O 1
ATOM 842 N N . PRO A 1 104 ? -2.536 -3.787 -1.086 1.00 92.88 104 PRO A N 1
ATOM 843 C CA . PRO A 1 104 ? -3.041 -4.780 -0.148 1.00 92.88 104 PRO A CA 1
ATOM 844 C C . PRO A 1 104 ? -2.603 -4.420 1.275 1.00 92.88 104 PRO A C 1
ATOM 846 O O . PRO A 1 104 ? -1.461 -4.013 1.490 1.00 92.88 104 PRO A O 1
ATOM 849 N N . LEU A 1 105 ? -3.502 -4.611 2.243 1.00 97.25 105 LEU A N 1
ATOM 850 C CA . LEU A 1 105 ? -3.195 -4.539 3.667 1.00 97.25 105 LEU A CA 1
ATOM 851 C C . LEU A 1 105 ? -3.596 -5.855 4.333 1.00 97.25 105 LEU A C 1
ATOM 853 O O . LEU A 1 105 ? -4.756 -6.259 4.264 1.00 97.25 105 LEU A O 1
ATOM 857 N N . ILE A 1 106 ? -2.641 -6.501 4.996 1.00 97.75 106 ILE A N 1
ATOM 858 C CA . ILE A 1 106 ? -2.865 -7.684 5.829 1.00 97.75 106 ILE A CA 1
ATOM 859 C C . ILE A 1 106 ? -2.808 -7.243 7.287 1.00 97.75 106 ILE A C 1
ATOM 861 O O . ILE A 1 106 ? -1.837 -6.614 7.708 1.00 97.75 106 ILE A O 1
ATOM 865 N N . ALA A 1 107 ? -3.838 -7.592 8.054 1.00 97.94 107 ALA A N 1
ATOM 866 C CA . ALA A 1 107 ? -3.884 -7.388 9.494 1.00 97.94 107 ALA A CA 1
ATOM 867 C C . ALA A 1 107 ? -3.900 -8.737 10.220 1.00 97.94 107 ALA A C 1
ATOM 869 O O . ALA A 1 107 ? -4.626 -9.651 9.831 1.00 97.94 107 ALA A O 1
ATOM 870 N N . HIS A 1 108 ? -3.107 -8.858 11.282 1.00 98.00 108 HIS A N 1
ATOM 871 C CA . HIS A 1 108 ? -3.032 -10.061 12.104 1.00 98.00 108 HIS A CA 1
ATOM 872 C C . HIS A 1 108 ? -2.861 -9.688 13.580 1.00 98.00 108 HIS A C 1
ATOM 874 O O . HIS A 1 108 ? -1.864 -9.069 13.952 1.00 98.00 108 HIS A O 1
ATOM 880 N N . TRP A 1 109 ? -3.819 -10.087 14.422 1.00 97.94 109 TRP A N 1
ATOM 881 C CA . TRP A 1 109 ? -3.789 -9.857 15.870 1.00 97.94 109 TRP A CA 1
ATOM 882 C C . TRP A 1 109 ? -4.633 -10.907 16.613 1.00 97.94 109 TRP A C 1
ATOM 884 O O . TRP A 1 109 ? -5.825 -10.688 16.826 1.00 97.94 109 TRP A O 1
ATOM 894 N N . PRO A 1 110 ? -4.047 -12.055 16.996 1.00 97.00 110 PRO A N 1
ATOM 895 C CA . PRO A 1 110 ? -4.806 -13.201 17.499 1.00 97.00 110 PRO A CA 1
ATOM 896 C C . PRO A 1 110 ? -5.640 -12.914 18.749 1.00 97.00 110 PRO A C 1
ATOM 898 O O . PRO A 1 110 ? -6.769 -13.380 18.854 1.00 97.00 110 PRO A O 1
ATOM 901 N N . ALA A 1 111 ? -5.103 -12.137 19.692 1.00 96.75 111 ALA A N 1
ATOM 902 C CA . ALA A 1 111 ? -5.776 -11.859 20.957 1.00 96.75 111 ALA A CA 1
ATOM 903 C C . ALA A 1 111 ? -6.777 -10.693 20.892 1.00 96.75 111 ALA A C 1
ATOM 905 O O . ALA A 1 111 ? -7.585 -10.558 21.809 1.00 96.75 111 ALA A O 1
ATOM 906 N N . GLY A 1 112 ? -6.712 -9.832 19.868 1.00 95.50 112 GLY A N 1
ATOM 907 C CA . GLY A 1 112 ? -7.513 -8.601 19.826 1.00 95.50 112 GLY A CA 1
ATOM 908 C C . GLY A 1 112 ? -8.411 -8.420 18.607 1.00 95.50 112 GLY A C 1
ATOM 909 O O . GLY A 1 112 ? -9.319 -7.594 18.658 1.00 95.50 112 GLY A O 1
ATOM 910 N N . MET A 1 113 ? -8.210 -9.185 17.533 1.00 95.94 113 MET A N 1
ATOM 911 C CA . MET A 1 113 ? -9.095 -9.184 16.369 1.00 95.94 113 MET A CA 1
ATOM 912 C C . MET A 1 113 ? -10.269 -10.149 16.586 1.00 95.94 113 MET A C 1
ATOM 914 O O . MET A 1 113 ? -10.078 -11.237 17.125 1.00 95.94 113 MET A O 1
ATOM 918 N N . LYS A 1 114 ? -11.477 -9.771 16.148 1.00 97.50 114 LYS A N 1
ATOM 919 C CA . LYS A 1 114 ? -12.673 -10.643 16.193 1.00 97.50 114 LYS A CA 1
ATOM 920 C C . LYS A 1 114 ? -13.198 -11.036 14.816 1.00 97.50 114 LYS A C 1
ATOM 922 O O . LYS A 1 114 ? -14.051 -11.912 14.730 1.00 97.50 114 LYS A O 1
ATOM 927 N N . ALA A 1 115 ? -12.716 -10.388 13.756 1.00 97.06 115 ALA A N 1
ATOM 928 C CA . ALA A 1 115 ? -13.001 -10.808 12.396 1.00 97.06 115 ALA A CA 1
ATOM 929 C C . ALA A 1 115 ? -12.551 -12.259 12.184 1.00 97.06 115 ALA A C 1
ATOM 931 O O . ALA A 1 115 ? -11.495 -12.669 12.674 1.00 97.06 115 ALA A O 1
ATOM 932 N N . GLU A 1 116 ? -13.337 -13.010 11.415 1.00 96.25 116 GLU A N 1
ATOM 933 C CA . GLU A 1 116 ? -13.025 -14.397 11.078 1.00 96.25 116 GLU A CA 1
ATOM 934 C C . GLU A 1 116 ? -11.620 -14.501 10.449 1.00 96.25 116 GLU A C 1
ATOM 936 O O . GLU A 1 116 ? -11.321 -13.759 9.499 1.00 96.25 116 GLU A O 1
ATOM 941 N N . PRO A 1 117 ? -10.738 -15.391 10.943 1.00 95.38 117 PRO A N 1
ATOM 942 C CA . PRO A 1 117 ? -9.406 -15.573 10.377 1.00 95.38 117 PRO A CA 1
ATOM 943 C C . PRO A 1 117 ? -9.451 -15.882 8.876 1.00 95.38 117 PRO A C 1
ATOM 945 O O . PRO A 1 117 ? -10.195 -16.748 8.425 1.00 95.38 117 PRO A O 1
ATOM 948 N N . GLY A 1 118 ? -8.643 -15.166 8.092 1.00 96.06 118 GLY A N 1
ATOM 949 C CA . GLY A 1 118 ? -8.606 -15.315 6.632 1.00 96.06 118 GLY A CA 1
ATOM 950 C C . GLY A 1 118 ? -9.768 -14.648 5.883 1.00 96.06 118 GLY A C 1
ATOM 951 O O . GLY A 1 118 ? -9.846 -14.769 4.661 1.00 96.06 118 GLY A O 1
ATOM 952 N N . SER A 1 119 ? -10.659 -13.930 6.574 1.00 96.81 119 SER A N 1
ATOM 953 C CA . SER A 1 119 ? -11.699 -13.131 5.920 1.00 96.81 119 SER A CA 1
ATOM 954 C C . SER A 1 119 ? -11.119 -11.959 5.117 1.00 96.81 119 SER A C 1
ATOM 956 O O . SER A 1 119 ? -10.032 -11.449 5.392 1.00 96.81 119 SER A O 1
ATOM 958 N N . ILE A 1 120 ? -11.869 -11.518 4.102 1.00 97.19 120 ILE A N 1
ATOM 959 C CA . ILE A 1 120 ? -11.510 -10.385 3.242 1.00 97.19 120 ILE A CA 1
ATOM 960 C C . ILE A 1 120 ? -12.540 -9.278 3.441 1.00 97.19 120 ILE A C 1
ATOM 962 O O . ILE A 1 120 ? -13.723 -9.459 3.145 1.00 97.19 120 ILE A O 1
ATOM 966 N N . SER A 1 121 ? -12.083 -8.103 3.870 1.00 96.12 121 SER A N 1
ATOM 967 C CA . SER A 1 121 ? -12.905 -6.894 3.885 1.00 96.12 121 SER A CA 1
ATOM 968 C C . SER A 1 121 ? -12.697 -6.085 2.607 1.00 96.12 121 SER A C 1
ATOM 970 O O . SER A 1 121 ? -11.567 -5.806 2.213 1.00 96.12 121 SER A O 1
ATOM 972 N N . ARG A 1 122 ? -13.800 -5.673 1.972 1.00 94.56 122 ARG A N 1
ATOM 973 C CA . ARG A 1 122 ? -13.801 -4.708 0.856 1.00 94.56 122 ARG A CA 1
ATOM 974 C C . ARG A 1 122 ? -14.167 -3.287 1.297 1.00 94.56 122 ARG A C 1
ATOM 976 O O . ARG A 1 122 ? -14.320 -2.406 0.455 1.00 94.56 122 ARG A O 1
ATOM 983 N N . GLN A 1 123 ? -14.321 -3.059 2.604 1.00 95.25 123 GLN A N 1
ATOM 984 C CA . GLN A 1 123 ? -14.575 -1.722 3.134 1.00 95.25 123 GLN A CA 1
ATOM 985 C C . GLN A 1 123 ? -13.350 -0.829 2.867 1.00 95.25 123 GLN A C 1
ATOM 987 O O . GLN A 1 123 ? -12.232 -1.252 3.164 1.00 95.25 123 GLN A O 1
ATOM 992 N N . PRO A 1 124 ? -13.520 0.394 2.333 1.00 93.94 124 PRO A N 1
ATOM 993 C CA . PRO A 1 124 ? -12.395 1.284 2.077 1.00 93.94 124 PRO A CA 1
ATOM 994 C C . PRO A 1 124 ? -11.594 1.585 3.350 1.00 93.94 124 PRO A C 1
ATOM 996 O O . PRO A 1 124 ? -12.159 1.967 4.378 1.00 93.94 124 PRO A O 1
ATOM 999 N N . GLY A 1 125 ? -10.274 1.453 3.258 1.00 95.31 125 GLY A N 1
ATOM 1000 C CA . GLY A 1 125 ? -9.296 1.924 4.237 1.00 95.31 125 GLY A CA 1
ATOM 1001 C C . GLY A 1 125 ? -8.293 2.856 3.563 1.00 95.31 125 GLY A C 1
ATOM 1002 O O . GLY A 1 125 ? -8.105 2.789 2.348 1.00 95.31 125 GLY A O 1
ATOM 1003 N N . HIS A 1 126 ? -7.670 3.742 4.333 1.00 96.44 126 HIS A N 1
ATOM 1004 C CA . HIS A 1 126 ? -6.637 4.645 3.829 1.00 96.44 126 HIS A CA 1
ATOM 1005 C C . HIS A 1 126 ? -5.448 4.692 4.792 1.00 96.44 126 HIS A C 1
ATOM 1007 O O . HIS A 1 126 ? -5.624 4.527 5.993 1.00 96.44 126 HIS A O 1
ATOM 1013 N N . LEU A 1 127 ? -4.233 4.967 4.304 1.00 96.06 127 LEU A N 1
ATOM 1014 C CA . LEU A 1 127 ? -3.022 4.963 5.143 1.00 96.06 127 LEU A CA 1
ATOM 1015 C C . LEU A 1 127 ? -3.112 5.931 6.342 1.00 96.06 127 LEU A C 1
ATOM 1017 O O . LEU A 1 127 ? -2.565 5.670 7.410 1.00 96.06 127 LEU A O 1
ATOM 1021 N N . ILE A 1 128 ? -3.866 7.024 6.192 1.00 96.19 128 ILE A N 1
ATOM 1022 C CA . ILE A 1 128 ? -4.134 7.988 7.275 1.00 96.19 128 ILE A CA 1
ATOM 1023 C C . ILE A 1 128 ? -4.889 7.364 8.461 1.00 96.19 128 ILE A C 1
ATOM 1025 O O . I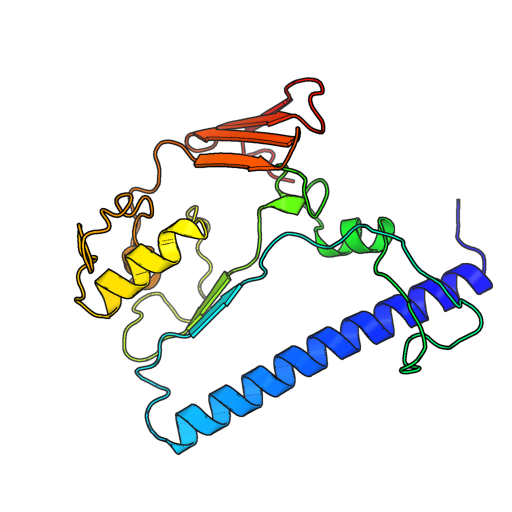LE A 1 128 ? -4.795 7.873 9.576 1.00 96.19 128 ILE A O 1
ATOM 1029 N N . ASP A 1 129 ? -5.606 6.261 8.238 1.00 98.00 129 ASP A N 1
ATOM 1030 C CA . ASP A 1 129 ? -6.392 5.547 9.247 1.00 98.00 129 ASP A CA 1
ATOM 1031 C C . ASP A 1 129 ? -5.511 4.751 10.215 1.00 98.00 129 ASP A C 1
ATOM 1033 O O . ASP A 1 129 ? -5.961 4.402 11.308 1.00 98.00 129 ASP A O 1
ATOM 1037 N N . LEU A 1 130 ? -4.252 4.471 9.853 1.00 97.06 130 LEU A N 1
ATOM 1038 C CA . LEU A 1 130 ? -3.361 3.660 10.684 1.00 97.06 130 LEU A CA 1
ATOM 1039 C C . LEU A 1 130 ? -3.072 4.329 12.027 1.00 97.06 130 LEU A C 1
ATOM 1041 O O . LEU A 1 130 ? -3.121 3.664 13.057 1.00 97.06 130 LEU A O 1
ATOM 1045 N N . LEU A 1 131 ? -2.849 5.647 12.040 1.00 96.12 131 LEU A N 1
ATOM 1046 C CA . LEU A 1 131 ? -2.625 6.377 13.288 1.00 96.12 131 LEU A CA 1
ATOM 1047 C C . LEU A 1 131 ? -3.859 6.314 14.200 1.00 96.12 131 LEU A C 1
ATOM 1049 O O . LEU A 1 131 ? -3.721 6.002 15.379 1.00 96.12 131 LEU A O 1
ATOM 1053 N N . ALA A 1 132 ? -5.055 6.553 13.651 1.00 97.06 132 ALA A N 1
ATOM 1054 C CA . ALA A 1 132 ? -6.310 6.441 14.398 1.00 97.06 132 ALA A CA 1
ATOM 1055 C C . ALA A 1 132 ? -6.522 5.027 14.956 1.00 97.06 132 ALA A C 1
ATOM 1057 O O . ALA A 1 132 ? -6.880 4.861 16.117 1.00 97.06 132 ALA A O 1
ATOM 1058 N N . THR A 1 133 ? -6.208 4.009 14.156 1.00 97.62 133 THR A N 1
ATOM 1059 C CA . THR A 1 133 ? -6.295 2.604 14.572 1.00 97.62 133 THR A CA 1
ATOM 1060 C C . THR A 1 133 ? -5.331 2.295 15.717 1.00 97.62 133 THR A C 1
ATOM 1062 O O . THR A 1 133 ? -5.732 1.685 16.703 1.00 97.62 133 THR A O 1
ATOM 1065 N N . CYS A 1 134 ? -4.075 2.745 15.635 1.00 96.88 134 CYS A N 1
ATOM 1066 C CA . CYS A 1 134 ? -3.090 2.551 16.701 1.00 96.88 134 CYS A CA 1
ATOM 1067 C C . CYS A 1 134 ? -3.506 3.230 18.013 1.00 96.88 134 CYS A C 1
ATOM 1069 O O . CYS A 1 134 ? -3.267 2.676 19.087 1.00 96.88 134 CYS A O 1
ATOM 1071 N N . MET A 1 135 ? -4.129 4.409 17.949 1.00 96.25 135 MET A N 1
ATOM 1072 C CA . MET A 1 135 ? -4.652 5.083 19.141 1.00 96.25 135 MET A CA 1
ATOM 1073 C C . MET A 1 135 ? -5.772 4.286 19.799 1.00 96.25 135 MET A C 1
ATOM 1075 O O . MET A 1 135 ? -5.677 4.003 20.990 1.00 96.25 135 MET A O 1
ATOM 1079 N N . ASP A 1 136 ? -6.770 3.854 19.026 1.00 96.00 136 ASP A N 1
ATOM 1080 C CA . ASP A 1 136 ? -7.881 3.055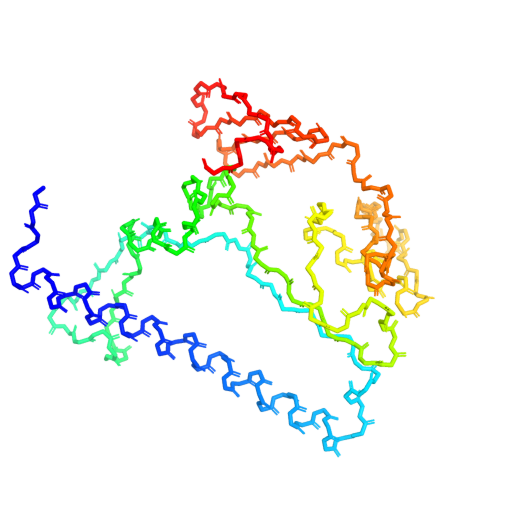 19.551 1.00 96.00 136 ASP A CA 1
ATOM 1081 C C . ASP A 1 136 ? -7.385 1.742 20.169 1.00 96.00 136 ASP A C 1
ATOM 1083 O O . ASP A 1 136 ? -7.771 1.385 21.280 1.00 96.00 136 ASP A O 1
ATOM 1087 N N .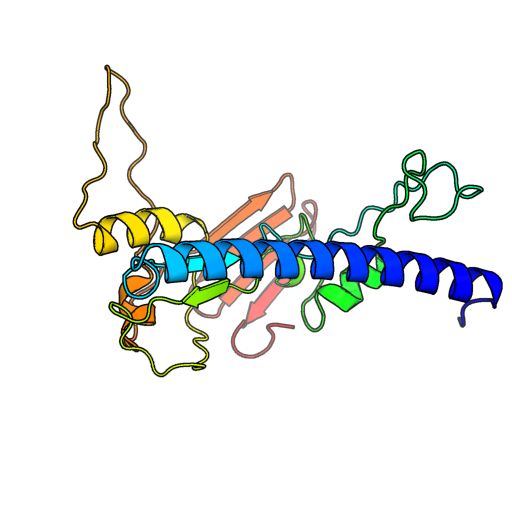 VAL A 1 137 ? -6.472 1.046 19.483 1.00 96.94 137 VAL A N 1
ATOM 1088 C CA . VAL A 1 137 ? -5.880 -0.217 19.955 1.00 96.94 137 VAL A CA 1
ATOM 1089 C C . VAL A 1 137 ? -5.090 -0.025 21.249 1.00 96.94 137 VAL A C 1
ATOM 1091 O O . VAL A 1 137 ? -5.148 -0.871 22.138 1.00 96.94 137 VAL A O 1
ATOM 1094 N N . SER A 1 138 ? -4.359 1.083 21.378 1.00 95.38 138 SER A N 1
ATOM 1095 C CA . SER A 1 138 ? -3.554 1.377 22.570 1.00 95.38 138 SER A CA 1
ATOM 1096 C C . SER A 1 138 ? -4.335 2.054 23.697 1.00 95.38 138 SER A C 1
ATOM 1098 O O . SER A 1 138 ? -3.769 2.268 24.768 1.00 95.38 138 SER A O 1
ATOM 1100 N N . SER A 1 139 ? -5.610 2.407 23.476 1.00 94.06 139 SER A N 1
ATOM 1101 C CA . SER A 1 139 ? -6.353 3.344 24.336 1.00 94.06 139 SER A CA 1
ATOM 1102 C C . SER A 1 139 ? -5.593 4.664 24.567 1.00 94.06 139 SER A C 1
ATOM 1104 O O . SER A 1 139 ? -5.705 5.290 25.622 1.00 94.06 139 SER A O 1
ATOM 1106 N N . GLY A 1 140 ? -4.770 5.057 23.592 1.00 93.00 140 GLY A N 1
ATOM 1107 C CA . GLY A 1 140 ? -3.944 6.256 23.627 1.00 93.00 140 GLY A CA 1
ATOM 1108 C C . GLY A 1 140 ? -4.685 7.483 23.106 1.00 93.00 140 GLY A C 1
ATOM 1109 O O . GLY A 1 140 ? -5.732 7.389 22.469 1.00 93.00 140 GLY A O 1
ATOM 1110 N N . THR A 1 141 ? -4.111 8.659 23.343 1.00 90.88 141 THR A N 1
ATOM 1111 C CA . THR A 1 141 ? -4.614 9.931 22.813 1.00 90.88 141 THR A CA 1
ATOM 1112 C C . THR A 1 141 ? -3.544 10.620 21.973 1.00 90.88 141 THR A C 1
ATOM 1114 O O . THR A 1 141 ? -2.348 10.506 22.250 1.00 90.88 141 THR A O 1
ATOM 1117 N N . PHE A 1 142 ? -3.964 11.350 20.935 1.00 91.12 142 PHE A N 1
ATOM 1118 C CA . PHE A 1 142 ? -3.066 12.244 20.208 1.00 91.12 142 PHE A CA 1
ATOM 1119 C C . PHE A 1 142 ? -3.075 13.619 20.876 1.00 91.12 142 PHE A C 1
ATOM 1121 O O . PHE A 1 142 ? -4.154 14.197 21.029 1.00 91.12 142 PHE A O 1
ATOM 1128 N N . PRO A 1 143 ? -1.918 14.168 21.272 1.00 91.94 143 PRO A N 1
ATOM 1129 C CA . PRO A 1 143 ? -1.876 15.500 21.853 1.00 91.94 143 PRO A CA 1
ATOM 1130 C C . PRO A 1 143 ? -2.230 16.564 20.805 1.00 91.94 143 PRO A C 1
ATOM 1132 O O . PRO A 1 143 ? -1.849 16.455 19.641 1.00 91.94 143 PRO A O 1
ATOM 1135 N N . GLU A 1 144 ? -2.910 17.631 21.223 1.00 93.38 144 GLU A N 1
ATOM 1136 C CA . GLU A 1 144 ? -3.151 18.804 20.364 1.00 93.38 144 GLU A CA 1
ATOM 1137 C C . GLU A 1 144 ? -1.888 19.667 20.203 1.00 93.38 144 GLU A C 1
ATOM 1139 O O . GLU A 1 144 ? -1.702 20.351 19.193 1.00 93.38 144 GLU A O 1
ATOM 1144 N N . GLU A 1 145 ? -0.996 19.614 21.193 1.00 96.00 145 GLU A N 1
ATOM 1145 C CA . GLU A 1 145 ? 0.247 20.371 21.244 1.00 96.00 145 GLU A CA 1
ATOM 1146 C C . GLU A 1 145 ? 1.343 19.562 21.945 1.00 96.00 145 GLU A C 1
ATOM 1148 O O . GLU A 1 145 ? 1.096 18.877 22.938 1.00 96.00 145 GLU A O 1
ATOM 1153 N N . TYR A 1 146 ? 2.576 19.666 21.454 1.00 94.00 146 TYR A N 1
ATOM 1154 C CA . TYR A 1 146 ? 3.751 19.128 22.131 1.00 94.00 146 TYR A CA 1
ATOM 1155 C C . TYR A 1 146 ? 4.930 20.084 21.975 1.00 94.00 146 TYR A C 1
ATOM 1157 O O . TYR A 1 146 ? 5.259 20.495 20.864 1.00 94.00 146 TYR A O 1
ATOM 1165 N N . GLN A 1 147 ? 5.562 20.448 23.097 1.00 95.19 147 GLN A N 1
ATOM 1166 C CA . GLN A 1 147 ? 6.702 21.376 23.138 1.00 95.19 147 GLN A CA 1
ATOM 1167 C C . GLN A 1 147 ? 6.447 22.698 22.379 1.00 95.19 147 GLN A C 1
ATOM 1169 O O . GLN A 1 147 ? 7.291 23.160 21.613 1.00 95.19 147 GLN A O 1
ATOM 1174 N N . GLY A 1 148 ? 5.265 23.303 22.554 1.00 95.19 148 GLY A N 1
ATOM 1175 C CA . GLY A 1 148 ? 4.903 24.568 21.901 1.00 95.19 148 GLY A CA 1
ATOM 1176 C C . GLY A 1 148 ? 4.488 24.441 20.430 1.00 95.19 148 GLY A C 1
ATOM 1177 O O . GLY A 1 148 ? 4.144 25.441 19.798 1.00 95.19 148 GLY A O 1
ATOM 1178 N N . ARG A 1 149 ? 4.512 23.231 19.854 1.00 95.56 149 ARG A N 1
ATOM 1179 C CA . ARG A 1 149 ? 4.068 22.967 18.483 1.00 95.56 149 ARG A CA 1
ATOM 1180 C C . ARG A 1 149 ? 2.660 22.389 18.485 1.00 95.56 149 ARG A C 1
ATOM 1182 O O . ARG A 1 149 ? 2.457 21.263 18.935 1.00 95.56 149 ARG A O 1
ATOM 1189 N N . LYS A 1 150 ? 1.712 23.130 17.907 1.00 96.38 150 LYS A N 1
ATOM 1190 C CA . LYS A 1 150 ? 0.356 22.636 17.638 1.00 96.38 150 LYS A CA 1
ATOM 1191 C C . LYS A 1 150 ? 0.363 21.656 16.474 1.00 96.38 150 LYS A C 1
ATOM 1193 O O . LYS A 1 150 ? 0.999 21.914 15.447 1.00 96.38 150 LYS A O 1
ATOM 1198 N N . PHE A 1 151 ? -0.346 20.547 16.625 1.00 94.50 151 PHE A N 1
ATOM 1199 C CA . PHE A 1 151 ? -0.468 19.544 15.577 1.00 94.50 151 PHE A CA 1
ATOM 1200 C C . PHE A 1 151 ? -1.738 19.725 14.751 1.00 94.50 151 PHE A C 1
ATOM 1202 O O . PHE A 1 151 ? -2.754 20.237 15.217 1.00 94.50 151 PHE A O 1
ATOM 1209 N N . THR A 1 152 ? -1.681 19.268 13.501 1.00 92.88 152 THR A N 1
ATOM 1210 C CA . THR A 1 152 ? -2.888 19.049 12.705 1.00 92.88 152 THR A CA 1
ATOM 1211 C C . THR A 1 152 ? -3.681 17.901 13.336 1.00 92.88 152 THR A C 1
ATOM 1213 O O . THR A 1 152 ? -3.080 16.860 13.616 1.00 92.88 152 THR A O 1
ATOM 1216 N N . PRO A 1 153 ? -5.002 18.049 13.544 1.00 92.88 153 PRO A N 1
ATOM 1217 C CA . PRO A 1 153 ? -5.827 16.970 14.074 1.00 92.88 153 PRO A CA 1
ATOM 1218 C C . PRO A 1 153 ? -5.731 15.709 13.216 1.00 92.88 153 PRO A C 1
ATOM 1220 O O . PRO A 1 153 ? -5.662 15.795 11.985 1.00 92.88 153 PRO A O 1
ATOM 1223 N N . VAL A 1 154 ? -5.770 14.541 13.861 1.00 94.38 154 VAL A N 1
ATOM 1224 C CA . VAL A 1 154 ? -5.777 13.248 13.168 1.00 94.38 154 VAL A CA 1
ATOM 1225 C C . VAL A 1 154 ? -6.963 13.201 12.206 1.00 94.38 154 VAL A C 1
ATOM 1227 O O . VAL A 1 154 ? -8.109 13.357 12.611 1.00 94.38 154 VAL A O 1
ATOM 1230 N N . GLN A 1 155 ? -6.665 13.022 10.918 1.00 95.06 155 GLN A N 1
ATOM 1231 C CA . GLN A 1 155 ? -7.674 12.979 9.855 1.00 95.06 155 GLN A CA 1
ATOM 1232 C C . GLN A 1 155 ? -8.202 11.563 9.604 1.00 95.06 155 GLN A C 1
ATOM 1234 O O . GLN A 1 155 ? -9.230 11.404 8.958 1.00 95.06 155 GLN A O 1
ATOM 1239 N N . GLY A 1 156 ? -7.481 10.536 10.063 1.00 96.44 156 GLY A N 1
ATOM 1240 C CA . GLY A 1 156 ? -7.866 9.143 9.879 1.00 96.44 156 GLY A CA 1
ATOM 1241 C C . GLY A 1 156 ? -9.055 8.729 10.731 1.00 96.44 156 GLY A C 1
ATOM 1242 O O . GLY A 1 156 ? -9.274 9.248 11.822 1.00 96.44 156 GLY A O 1
ATOM 1243 N N . ILE A 1 157 ? -9.784 7.736 10.237 1.00 97.44 157 ILE A N 1
ATOM 1244 C CA . ILE A 1 157 ? -10.868 7.068 10.952 1.00 97.44 157 ILE A CA 1
ATOM 1245 C C . ILE A 1 157 ? -10.392 5.648 11.219 1.00 97.44 157 ILE A C 1
ATOM 1247 O O . ILE A 1 157 ? -9.961 4.965 10.296 1.00 97.44 157 ILE A O 1
ATOM 1251 N N . SER A 1 158 ? -10.471 5.192 12.462 1.00 97.56 158 SER A N 1
ATOM 1252 C CA . SER A 1 158 ? -9.969 3.879 12.863 1.00 97.56 158 SER A CA 1
ATOM 1253 C C . SER A 1 158 ? -10.516 2.721 12.014 1.00 97.56 158 SER A C 1
ATOM 1255 O O . SER A 1 158 ? -11.681 2.709 11.596 1.00 97.56 158 SER A O 1
ATOM 1257 N N . LEU A 1 159 ? -9.650 1.738 11.753 1.00 98.12 159 LEU A N 1
ATOM 1258 C CA . LEU A 1 159 ? -9.974 0.464 11.109 1.00 98.12 159 LEU A CA 1
ATOM 1259 C C . LEU A 1 159 ? -10.405 -0.600 12.125 1.00 98.12 159 LEU A C 1
ATOM 1261 O O . LEU A 1 159 ? -10.834 -1.674 11.713 1.00 98.12 159 LEU A O 1
ATOM 1265 N N . LEU A 1 160 ? -10.325 -0.324 13.433 1.00 97.44 160 LEU A N 1
ATOM 1266 C CA . LEU A 1 160 ? -10.629 -1.296 14.485 1.00 97.44 160 LEU A CA 1
ATOM 1267 C C . LEU A 1 160 ? -12.008 -1.973 14.335 1.00 97.44 160 LEU A C 1
ATOM 1269 O O . LEU A 1 160 ? -12.063 -3.188 14.514 1.00 97.44 160 LEU A O 1
ATOM 1273 N N . PRO A 1 161 ? -13.099 -1.288 13.929 1.00 98.06 161 PRO A N 1
ATOM 1274 C CA . PRO A 1 161 ? -14.365 -1.983 13.687 1.00 98.06 161 PRO A CA 1
ATOM 1275 C C . PRO A 1 161 ? -14.259 -3.046 12.581 1.00 98.06 161 PRO A C 1
ATOM 1277 O O . PRO A 1 161 ? -14.791 -4.140 12.734 1.00 98.06 161 PRO A O 1
ATOM 1280 N N . ILE A 1 162 ? -13.494 -2.791 11.508 1.00 97.75 162 ILE A N 1
ATOM 1281 C CA . ILE A 1 162 ? -13.250 -3.791 10.450 1.00 97.75 162 ILE A CA 1
ATOM 1282 C C . ILE A 1 162 ? -12.502 -4.997 11.027 1.00 97.75 162 ILE A C 1
ATOM 1284 O O . ILE A 1 162 ? -12.861 -6.135 10.735 1.00 97.75 162 ILE A O 1
ATOM 1288 N N . LEU A 1 163 ? -11.500 -4.756 11.879 1.00 97.31 163 LEU A N 1
ATOM 1289 C CA . LEU A 1 163 ? -10.776 -5.815 12.592 1.00 97.31 163 LEU A CA 1
ATOM 1290 C C . LEU A 1 163 ? -11.707 -6.606 13.535 1.00 97.31 163 LEU A C 1
ATOM 1292 O O . LEU A 1 163 ? -11.486 -7.780 13.805 1.00 97.31 163 LEU A O 1
ATOM 1296 N N . ASN A 1 164 ? -12.807 -6.020 13.996 1.00 97.19 164 ASN A N 1
ATOM 1297 C CA . ASN A 1 164 ? -13.809 -6.727 14.793 1.00 97.19 164 ASN A CA 1
ATOM 1298 C C . ASN A 1 164 ? -14.877 -7.456 13.960 1.00 97.19 164 ASN A C 1
ATOM 1300 O O . ASN A 1 164 ? -15.797 -8.031 14.532 1.00 97.19 164 ASN A O 1
ATOM 1304 N N . GLY A 1 165 ? -14.756 -7.465 12.628 1.00 96.75 165 GLY A N 1
ATOM 1305 C CA . GLY A 1 165 ? -15.756 -8.052 11.731 1.00 96.75 165 GLY A CA 1
ATOM 1306 C C . GLY A 1 165 ? -16.989 -7.165 11.535 1.00 96.75 165 GLY A C 1
ATOM 1307 O O . GLY A 1 165 ? -18.009 -7.620 11.023 1.00 96.75 165 GLY A O 1
ATOM 1308 N N . GLU A 1 166 ? -16.908 -5.898 11.935 1.00 97.50 166 GLU A N 1
ATOM 1309 C CA . GLU A 1 166 ? -18.008 -4.945 11.891 1.00 97.50 166 GLU A CA 1
ATOM 1310 C C . GLU A 1 166 ? -17.923 -4.046 10.649 1.00 97.50 166 GLU A C 1
ATOM 1312 O O . GLU A 1 166 ? -16.889 -3.897 9.984 1.00 97.50 166 GLU A O 1
ATOM 1317 N N . THR A 1 167 ? -19.041 -3.397 10.336 1.00 96.69 167 THR A N 1
ATOM 1318 C CA . THR A 1 167 ? -19.086 -2.320 9.345 1.00 96.69 167 THR A CA 1
ATOM 1319 C C . THR A 1 167 ? -18.777 -0.987 10.007 1.00 96.69 167 THR A C 1
ATOM 1321 O O . THR A 1 167 ? -19.372 -0.664 11.035 1.00 96.69 167 THR A O 1
ATOM 1324 N N . ARG A 1 168 ? -17.922 -0.166 9.394 1.00 95.19 168 ARG A N 1
ATOM 1325 C CA . ARG A 1 168 ? -17.648 1.197 9.870 1.00 95.19 168 ARG A CA 1
ATOM 1326 C C . ARG A 1 168 ? -18.240 2.256 8.949 1.00 95.19 168 ARG A C 1
ATOM 1328 O O . ARG A 1 168 ? -18.292 2.079 7.733 1.00 95.19 168 ARG A O 1
ATOM 1335 N N . LYS A 1 169 ? -18.564 3.421 9.514 1.00 95.06 169 LYS A N 1
ATOM 1336 C CA . LYS A 1 169 ? -18.678 4.646 8.717 1.00 95.06 169 LYS A CA 1
ATOM 1337 C C . LYS A 1 169 ? -17.261 5.117 8.373 1.00 95.06 169 LYS A C 1
ATOM 1339 O O . LYS A 1 169 ? -16.544 5.594 9.245 1.00 95.06 169 LYS A O 1
ATOM 1344 N N . GLY A 1 170 ? -16.853 4.919 7.122 1.00 94.12 170 GLY A N 1
ATOM 1345 C CA . GLY A 1 170 ? -15.577 5.415 6.610 1.00 94.12 170 GLY A CA 1
ATOM 1346 C C . GLY A 1 170 ? -15.605 6.915 6.304 1.00 94.12 170 GLY A C 1
ATOM 1347 O O . GLY A 1 170 ? -16.482 7.653 6.751 1.00 94.12 170 GLY A O 1
ATOM 1348 N N . HIS A 1 171 ? -14.638 7.356 5.505 1.00 96.31 171 HIS A N 1
ATOM 1349 C CA . HIS A 1 171 ? -14.560 8.735 5.029 1.00 96.31 171 HIS A CA 1
ATOM 1350 C C . HIS A 1 171 ? -15.712 9.057 4.075 1.00 96.31 171 HIS A C 1
ATOM 1352 O O . HIS A 1 171 ? -15.947 8.314 3.123 1.00 96.31 171 HIS A O 1
ATOM 1358 N N . ASP A 1 172 ? -16.374 10.200 4.274 1.00 95.38 172 ASP A N 1
ATOM 1359 C CA . ASP A 1 172 ? -17.346 10.713 3.296 1.00 95.38 172 ASP A CA 1
ATOM 1360 C C . ASP A 1 172 ? -16.642 11.071 1.972 1.00 95.38 172 ASP A C 1
ATOM 1362 O O . ASP A 1 172 ? -17.205 10.892 0.892 1.00 95.38 172 ASP A O 1
ATOM 1366 N N . TRP A 1 173 ? -15.393 11.542 2.063 1.00 97.31 173 TRP A N 1
ATOM 1367 C CA . TRP A 1 173 ? -14.542 11.897 0.933 1.00 97.31 173 TRP A CA 1
ATOM 1368 C C . TRP A 1 173 ? -13.100 11.448 1.165 1.00 97.31 173 TRP A C 1
ATOM 1370 O O . TRP A 1 173 ? -12.531 11.713 2.220 1.00 97.31 173 TRP A O 1
ATOM 1380 N N . LEU A 1 174 ? -12.485 10.848 0.150 1.00 97.25 174 LEU A N 1
ATOM 1381 C CA . LEU A 1 174 ? -11.044 10.611 0.097 1.00 97.25 174 LEU A CA 1
ATOM 1382 C C . LEU A 1 174 ? -10.426 11.483 -0.994 1.00 97.25 174 LEU A C 1
ATOM 1384 O O . LEU A 1 174 ? -10.932 11.529 -2.117 1.00 97.25 174 LEU A O 1
ATOM 1388 N N . TYR A 1 175 ? -9.326 12.152 -0.657 1.00 97.19 175 TYR A N 1
ATOM 1389 C CA . TYR A 1 175 ? -8.619 13.080 -1.534 1.00 97.19 175 TYR A CA 1
ATOM 1390 C C . TYR A 1 175 ? -7.222 12.553 -1.818 1.00 97.19 175 TYR A C 1
ATOM 1392 O O . TYR A 1 175 ? -6.503 12.160 -0.901 1.00 97.19 175 TYR A O 1
ATOM 1400 N N . PHE A 1 176 ? -6.829 12.599 -3.084 1.00 97.69 176 PHE A N 1
ATOM 1401 C CA . PHE A 1 176 ? -5.541 12.101 -3.532 1.00 97.69 176 PHE A CA 1
ATOM 1402 C C . PHE A 1 176 ? -4.888 13.123 -4.449 1.00 97.69 176 PHE A C 1
ATOM 1404 O O . PHE A 1 176 ? -5.497 13.569 -5.425 1.00 97.69 176 PHE A O 1
ATOM 1411 N N . GLN A 1 177 ? -3.639 13.477 -4.165 1.00 96.88 177 GLN A N 1
ATOM 1412 C CA . GLN A 1 177 ? -2.852 14.333 -5.038 1.00 96.88 177 GLN A CA 1
ATOM 1413 C C . GLN A 1 177 ? -1.373 13.974 -4.936 1.00 96.88 177 GLN A C 1
ATOM 1415 O O . GLN A 1 177 ? -0.794 13.971 -3.853 1.00 96.88 177 GLN A O 1
ATOM 1420 N N . PHE A 1 178 ? -0.752 13.749 -6.089 1.00 96.94 178 PHE A N 1
ATOM 1421 C CA . PHE A 1 178 ? 0.696 13.687 -6.222 1.00 96.94 178 PHE A CA 1
ATOM 1422 C C . PHE A 1 178 ? 1.107 14.395 -7.511 1.00 96.94 178 PHE A C 1
ATOM 1424 O O . PHE A 1 178 ? 0.707 13.994 -8.609 1.00 96.94 178 PHE A O 1
ATOM 1431 N N . ALA A 1 179 ? 1.901 15.461 -7.379 1.00 96.19 179 ALA A N 1
ATOM 1432 C CA . ALA A 1 179 ? 2.187 16.389 -8.470 1.00 96.19 179 ALA A CA 1
ATOM 1433 C C . ALA A 1 179 ? 0.880 16.829 -9.171 1.00 96.19 179 ALA A C 1
ATOM 1435 O O . ALA A 1 179 ? -0.025 17.356 -8.520 1.00 96.19 179 ALA A O 1
ATOM 1436 N N . ASN A 1 180 ? 0.765 16.577 -10.477 1.00 96.75 180 ASN A N 1
ATOM 1437 C CA . ASN A 1 180 ? -0.416 16.905 -11.278 1.00 96.75 180 ASN A CA 1
ATOM 1438 C C . ASN A 1 180 ? -1.428 15.746 -11.395 1.00 96.75 180 ASN A C 1
ATOM 1440 O O . ASN A 1 180 ? -2.470 15.919 -12.029 1.00 96.75 180 ASN A O 1
ATOM 1444 N N . ASN A 1 181 ? -1.148 14.576 -10.806 1.00 98.00 181 ASN A N 1
ATOM 1445 C CA . ASN A 1 181 ? -2.115 13.484 -10.693 1.00 98.00 181 ASN A CA 1
ATOM 1446 C C . ASN A 1 181 ? -3.033 13.749 -9.497 1.00 98.00 181 ASN A C 1
ATOM 1448 O O . ASN A 1 181 ? -2.556 14.066 -8.406 1.00 98.00 181 ASN A O 1
ATOM 1452 N N . ARG A 1 182 ? -4.345 13.604 -9.687 1.00 98.12 182 ARG A N 1
ATOM 1453 C CA . ARG A 1 182 ? -5.345 13.970 -8.676 1.00 98.12 182 ARG A CA 1
ATOM 1454 C C . ARG A 1 182 ? -6.589 13.095 -8.763 1.00 98.12 182 ARG A C 1
ATOM 1456 O O . ARG A 1 182 ? -7.011 12.737 -9.861 1.00 98.12 182 ARG A O 1
ATOM 1463 N N . ALA A 1 183 ? -7.178 12.777 -7.617 1.00 98.44 183 ALA A N 1
ATOM 1464 C CA . ALA A 1 183 ? -8.464 12.101 -7.534 1.00 98.44 183 ALA A CA 1
ATOM 1465 C C . ALA A 1 183 ? -9.254 12.530 -6.299 1.00 98.44 183 ALA A C 1
ATOM 1467 O O . ALA A 1 183 ? -8.689 12.927 -5.279 1.00 98.44 183 ALA A O 1
ATOM 1468 N N . ILE A 1 184 ? -10.571 12.395 -6.395 1.00 98.25 184 ILE A N 1
ATOM 1469 C CA . ILE A 1 184 ? -11.493 12.501 -5.268 1.00 98.25 184 ILE A CA 1
ATOM 1470 C C . ILE A 1 184 ? -12.447 11.311 -5.347 1.00 98.25 184 ILE A C 1
ATOM 1472 O O . ILE A 1 184 ? -12.969 11.014 -6.424 1.00 98.25 184 ILE A O 1
ATOM 1476 N N . ARG A 1 185 ? -12.688 10.641 -4.218 1.00 97.94 185 ARG A N 1
ATOM 1477 C CA . ARG A 1 185 ? -13.660 9.547 -4.098 1.00 97.94 185 ARG A CA 1
ATOM 1478 C C . ARG A 1 185 ? -14.719 9.878 -3.049 1.00 97.94 185 ARG A C 1
ATOM 1480 O O . ARG A 1 185 ? -14.367 10.297 -1.951 1.00 97.94 185 ARG A O 1
ATOM 1487 N N . LYS A 1 186 ? -15.989 9.632 -3.375 1.00 97.69 186 LYS A N 1
ATOM 1488 C CA . LYS A 1 186 ? -17.144 9.689 -2.468 1.00 97.69 186 LYS A CA 1
ATOM 1489 C C . LYS A 1 186 ? -17.983 8.431 -2.631 1.00 97.69 186 LYS A C 1
ATOM 1491 O O . LYS A 1 186 ? -18.615 8.245 -3.671 1.00 97.69 186 LYS A O 1
ATOM 1496 N N . GLY A 1 187 ? -18.017 7.595 -1.595 1.00 94.88 187 GLY A N 1
ATOM 1497 C CA . GLY A 1 187 ? -18.634 6.271 -1.688 1.00 94.88 187 GLY A CA 1
ATOM 1498 C C . GLY A 1 187 ? -18.022 5.488 -2.850 1.00 94.88 187 GLY A C 1
ATOM 1499 O O . GLY A 1 187 ? -16.798 5.337 -2.925 1.00 94.88 187 GLY A O 1
ATOM 1500 N N . ASP A 1 188 ? -18.863 5.059 -3.784 1.00 96.19 188 ASP A N 1
ATOM 1501 C CA . ASP A 1 188 ? -18.416 4.315 -4.961 1.00 96.19 188 ASP A CA 1
ATOM 1502 C C . ASP A 1 188 ? -18.018 5.214 -6.132 1.00 96.19 188 ASP A C 1
ATOM 1504 O O . ASP A 1 188 ? -17.360 4.757 -7.052 1.00 96.19 188 ASP A O 1
ATOM 1508 N N . TRP A 1 189 ? -18.303 6.514 -6.102 1.00 98.25 189 TRP A N 1
ATOM 1509 C CA . TRP A 1 189 ? -17.934 7.402 -7.203 1.00 98.25 189 TRP A CA 1
ATOM 1510 C C . TRP A 1 189 ? -16.530 7.972 -7.028 1.00 98.25 189 TRP A C 1
ATOM 1512 O O . TRP A 1 189 ? -16.196 8.517 -5.973 1.00 98.25 189 TRP A O 1
ATOM 1522 N N . LYS A 1 190 ? -15.716 7.902 -8.084 1.00 98.56 190 LYS A N 1
ATOM 1523 C CA . LYS A 1 190 ? -14.363 8.464 -8.121 1.00 98.56 190 LYS A CA 1
ATOM 1524 C C . LYS A 1 190 ? -14.150 9.286 -9.385 1.00 98.56 190 LYS A C 1
ATOM 1526 O O . LYS A 1 190 ? -14.332 8.782 -10.489 1.00 98.56 190 LYS A O 1
ATOM 1531 N N . VAL A 1 191 ? -13.704 10.530 -9.217 1.00 98.44 191 VAL A N 1
ATOM 1532 C CA . VAL A 1 191 ? -13.138 11.336 -10.307 1.00 98.44 191 VAL A CA 1
ATOM 1533 C C . VAL A 1 191 ? -11.622 11.285 -10.239 1.00 98.44 191 VAL A C 1
ATOM 1535 O O . VAL A 1 191 ? -11.047 11.409 -9.157 1.00 98.44 191 VAL A O 1
ATOM 1538 N N . VAL A 1 192 ? -10.961 11.115 -11.379 1.00 98.50 192 VAL A N 1
ATOM 1539 C CA . VAL A 1 192 ? -9.501 11.009 -11.460 1.00 98.50 192 VAL A CA 1
ATOM 1540 C C . VAL A 1 192 ? -8.962 11.698 -12.712 1.00 98.50 192 VAL A C 1
ATOM 1542 O O . VAL A 1 192 ? -9.617 11.746 -13.748 1.00 98.50 192 VAL A O 1
ATOM 1545 N N . SER A 1 193 ? -7.772 12.282 -12.599 1.00 98.00 193 SER A N 1
ATOM 1546 C CA . SER A 1 193 ? -7.044 12.916 -13.697 1.00 98.00 193 SER A CA 1
ATOM 1547 C C . SER A 1 193 ? -5.553 12.615 -13.563 1.00 98.00 193 SER A C 1
ATOM 1549 O O . SER A 1 193 ? -4.970 12.714 -12.476 1.00 98.00 193 SER A O 1
ATOM 1551 N N . ALA A 1 194 ? -4.946 12.231 -14.683 1.00 96.69 194 ALA A N 1
ATOM 1552 C CA . ALA A 1 194 ? -3.525 11.939 -14.794 1.00 96.69 194 ALA A CA 1
ATOM 1553 C C . ALA A 1 194 ? -2.769 13.154 -15.310 1.00 96.69 194 ALA A C 1
ATOM 1555 O O . ALA A 1 194 ? -3.171 13.720 -16.325 1.00 96.69 194 ALA A O 1
ATOM 1556 N N . SER A 1 195 ? -1.667 13.531 -14.662 1.00 94.50 195 SER A N 1
ATOM 1557 C CA . SER A 1 195 ? -0.757 14.579 -15.151 1.00 94.50 195 SER A CA 1
ATOM 1558 C C . SER A 1 195 ? -1.458 15.870 -15.614 1.00 94.50 195 SER A C 1
ATOM 1560 O O . SER A 1 195 ? -1.035 16.510 -16.571 1.00 94.50 195 SER A O 1
ATOM 1562 N N . GLY A 1 196 ? -2.546 16.265 -14.945 1.00 94.25 196 GLY A N 1
ATOM 1563 C CA . GLY A 1 196 ? -3.331 17.453 -15.285 1.00 94.25 196 GLY A CA 1
ATOM 1564 C C . GLY A 1 196 ? -4.262 17.321 -16.496 1.00 94.25 196 GLY A C 1
ATOM 1565 O O . GLY A 1 196 ? -4.902 18.308 -16.851 1.00 94.25 196 GLY A O 1
ATOM 1566 N N . GLY A 1 197 ? -4.365 16.135 -17.096 1.00 96.12 197 GLY A N 1
ATOM 1567 C CA . GLY A 1 197 ? -5.220 15.834 -18.241 1.00 96.12 197 GLY A CA 1
ATOM 1568 C C . GLY A 1 197 ? -6.718 15.799 -17.923 1.00 96.12 197 GLY A C 1
ATOM 1569 O O . GLY A 1 197 ? -7.180 16.262 -16.873 1.00 96.12 197 GLY A O 1
ATOM 1570 N N . ARG A 1 198 ? -7.495 15.234 -18.854 1.00 97.44 198 ARG A N 1
ATOM 1571 C CA . ARG A 1 198 ? -8.959 15.147 -18.758 1.00 97.44 198 ARG A CA 1
ATOM 1572 C C . ARG A 1 198 ? -9.395 14.421 -17.479 1.00 97.44 198 ARG A C 1
ATOM 1574 O O . ARG A 1 198 ? -8.745 13.483 -17.032 1.00 97.44 198 ARG A O 1
ATOM 1581 N N . TRP A 1 199 ? -10.503 14.879 -16.900 1.00 98.31 199 TRP A N 1
ATOM 1582 C CA . TRP A 1 199 ? -11.173 14.177 -15.811 1.00 98.31 199 TRP A CA 1
ATOM 1583 C C . TRP A 1 199 ? -11.950 12.973 -16.333 1.00 98.31 199 TRP A C 1
ATOM 1585 O O . TRP A 1 199 ? -12.719 13.078 -17.291 1.00 98.31 199 TRP A O 1
ATOM 1595 N N . GLU A 1 200 ? -11.769 11.857 -15.649 1.00 98.19 200 GLU A N 1
ATOM 1596 C CA . GLU A 1 200 ? -12.459 10.594 -15.862 1.00 98.19 200 GLU A CA 1
ATOM 1597 C C . GLU A 1 200 ? -13.313 10.312 -14.617 1.00 98.19 200 GLU A C 1
ATOM 1599 O O . GLU A 1 200 ? -12.900 10.641 -13.500 1.00 98.19 200 GLU A O 1
ATOM 1604 N N . LEU A 1 201 ? -14.518 9.768 -14.801 1.00 98.31 201 LEU A N 1
ATOM 1605 C CA . LEU A 1 201 ? -15.452 9.440 -13.723 1.00 98.31 201 LEU A CA 1
ATOM 1606 C C . LEU A 1 201 ? -15.739 7.942 -13.765 1.00 98.31 201 LEU A C 1
ATOM 1608 O O . LEU A 1 201 ? -16.137 7.432 -14.807 1.00 98.31 201 LEU A O 1
ATOM 1612 N N . TYR A 1 202 ? -15.593 7.290 -12.617 1.00 98.25 202 TYR A N 1
ATOM 1613 C CA . TYR A 1 202 ? -15.750 5.851 -12.459 1.00 98.25 202 TYR A CA 1
ATOM 1614 C C . TYR A 1 202 ? -16.659 5.515 -11.281 1.00 98.25 202 TYR A C 1
ATOM 1616 O O . TYR A 1 202 ? -16.640 6.207 -10.255 1.00 98.25 202 TYR A O 1
ATOM 1624 N N . ASN A 1 203 ? -17.398 4.414 -11.412 1.00 98.25 203 ASN A N 1
ATOM 1625 C CA . ASN A 1 203 ? -18.091 3.762 -10.308 1.00 98.25 203 ASN A CA 1
ATOM 1626 C C . ASN A 1 203 ? -17.231 2.591 -9.803 1.00 98.25 203 ASN A C 1
ATOM 1628 O O . ASN A 1 203 ? -17.164 1.550 -10.435 1.00 98.25 203 ASN A O 1
ATOM 1632 N N . MET A 1 204 ? -16.585 2.739 -8.651 1.00 96.44 204 MET A N 1
ATOM 1633 C CA . MET A 1 204 ? -15.676 1.765 -8.033 1.00 96.44 204 MET A CA 1
ATOM 1634 C C . MET A 1 204 ? -16.343 0.456 -7.600 1.00 96.44 204 MET A C 1
ATOM 1636 O O . MET A 1 204 ? -15.625 -0.492 -7.282 1.00 96.44 204 MET A O 1
ATOM 1640 N N . ALA A 1 205 ? -17.674 0.389 -7.539 1.00 95.50 205 ALA A N 1
ATOM 1641 C CA . ALA A 1 205 ? -18.383 -0.864 -7.285 1.00 95.50 205 ALA A CA 1
ATOM 1642 C C . ALA A 1 205 ? -18.552 -1.708 -8.560 1.00 95.50 205 ALA A C 1
ATOM 1644 O O . ALA A 1 205 ? -18.659 -2.929 -8.469 1.00 95.50 205 ALA A O 1
ATOM 1645 N N . GLU A 1 206 ? -18.557 -1.068 -9.731 1.00 97.00 206 GLU A N 1
ATOM 1646 C CA . GLU A 1 206 ? -18.877 -1.693 -11.023 1.00 97.00 206 GLU A CA 1
ATOM 1647 C C . GLU A 1 206 ? -17.667 -1.748 -11.969 1.00 97.00 206 GLU A C 1
ATOM 1649 O O . GLU A 1 206 ? -17.521 -2.702 -12.725 1.00 97.00 206 GLU 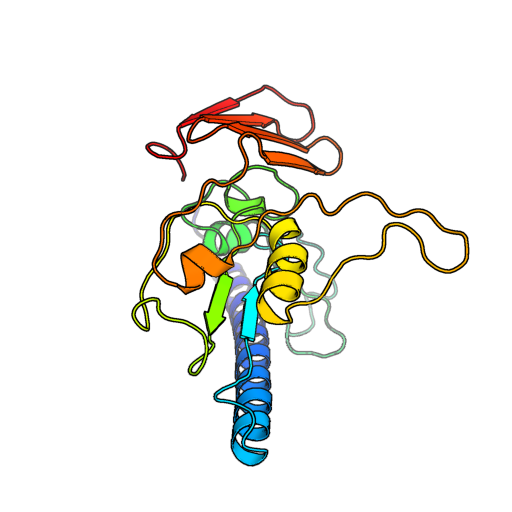A O 1
ATOM 1654 N N . ASP A 1 207 ? -16.791 -0.747 -11.896 1.00 96.56 207 ASP A N 1
ATOM 1655 C CA . ASP A 1 207 ? -15.698 -0.467 -12.830 1.00 96.56 207 ASP A CA 1
ATOM 1656 C C . ASP A 1 207 ? -14.444 -0.019 -12.062 1.00 96.56 207 ASP A C 1
ATOM 1658 O O . ASP A 1 207 ? -13.967 1.116 -12.143 1.00 96.56 207 ASP A O 1
ATOM 1662 N N . ARG A 1 208 ? -13.969 -0.901 -11.176 1.00 94.06 208 ARG A N 1
ATOM 1663 C CA . ARG A 1 208 ? -12.777 -0.644 -10.353 1.00 94.06 208 ARG A CA 1
ATOM 1664 C C . ARG A 1 208 ? -11.466 -0.892 -11.108 1.00 94.06 208 ARG A C 1
ATOM 1666 O O . ARG A 1 208 ? -10.427 -0.384 -10.689 1.00 94.06 208 ARG A O 1
ATOM 1673 N N . THR A 1 209 ? -11.507 -1.746 -12.124 1.00 88.75 209 THR A N 1
ATOM 1674 C CA . THR A 1 209 ? -10.336 -2.333 -12.786 1.00 88.75 209 THR A CA 1
ATOM 1675 C C . THR A 1 209 ? -9.855 -1.472 -13.937 1.00 88.75 209 THR A C 1
ATOM 1677 O O . THR A 1 209 ? -10.655 -1.279 -14.872 1.00 88.75 209 THR A O 1
#

Foldseek 3Di:
DDDDPVVVVVVVLLVVVVVVVVVVVVVVVVVVLVVCVVVVNNQADKDKDKDPWADDADAPWDDSVDRPPPPPGRGDDHQVVSPVRQPPWPGGDPAPTCRTAVIDMDIDHNNQFQADPPDDDPADAHPLQVVVQVCVSVVHDDDCDDPNDGDDPRPHDHCSCVSNVHDDDGDQKDWDDDPLWTWIDGQQWIWTDDNVDDIDIGRCVPDRD